Protein AF-A0A8H5ZPB7-F1 (afdb_monomer)

Structure (mmCIF, N/CA/C/O backbone):
data_AF-A0A8H5ZPB7-F1
#
_entry.id   AF-A0A8H5ZPB7-F1
#
loop_
_atom_site.group_PDB
_atom_site.id
_atom_site.type_symbol
_atom_site.label_atom_id
_atom_site.label_alt_id
_atom_site.label_comp_id
_atom_site.label_asym_id
_atom_site.label_entity_id
_atom_site.label_seq_id
_atom_site.pdbx_PDB_ins_code
_atom_site.Cartn_x
_atom_site.Cartn_y
_atom_site.Cartn_z
_atom_site.occupancy
_atom_site.B_iso_or_equiv
_atom_site.auth_seq_id
_atom_site.auth_comp_id
_atom_site.auth_asym_id
_atom_site.auth_atom_id
_atom_site.pdbx_PDB_model_num
ATOM 1 N N . MET A 1 1 ? -0.281 2.866 -21.106 1.00 72.56 1 MET A N 1
ATOM 2 C CA . MET A 1 1 ? -1.330 1.815 -21.061 1.00 72.56 1 MET A CA 1
ATOM 3 C C . MET A 1 1 ? -1.651 1.541 -19.601 1.00 72.56 1 MET A C 1
ATOM 5 O O . MET A 1 1 ? -0.697 1.392 -18.847 1.00 72.56 1 MET A O 1
ATOM 9 N N . ARG A 1 2 ? -2.936 1.478 -19.220 1.00 72.00 2 ARG A N 1
ATOM 10 C CA . ARG A 1 2 ? -3.380 1.158 -17.852 1.00 72.00 2 ARG A CA 1
ATOM 11 C C . ARG A 1 2 ? -3.756 -0.317 -17.751 1.00 72.00 2 ARG A C 1
ATOM 13 O O . ARG A 1 2 ? -4.459 -0.810 -18.631 1.00 72.00 2 ARG A O 1
ATOM 20 N N . GLN A 1 3 ? -3.311 -1.012 -16.707 1.00 68.25 3 GLN A N 1
ATOM 21 C CA . GLN A 1 3 ? -3.653 -2.419 -16.470 1.00 68.25 3 GLN A CA 1
ATOM 22 C C . GLN A 1 3 ? -4.160 -2.650 -15.050 1.00 68.25 3 GLN A C 1
ATOM 24 O O . GLN A 1 3 ? -3.609 -2.090 -14.106 1.00 68.25 3 GLN A O 1
ATOM 29 N N . ALA A 1 4 ? -5.193 -3.487 -14.912 1.00 70.56 4 ALA A N 1
ATOM 30 C CA . ALA A 1 4 ? -5.701 -3.956 -13.625 1.00 70.56 4 ALA A CA 1
ATOM 31 C C . ALA A 1 4 ? -4.871 -5.146 -13.122 1.00 70.56 4 ALA A C 1
ATOM 33 O O . ALA A 1 4 ? -4.543 -6.050 -13.890 1.00 70.56 4 ALA A O 1
ATOM 34 N N . LEU A 1 5 ? -4.550 -5.161 -11.831 1.00 65.00 5 LEU A N 1
ATOM 35 C CA . LEU A 1 5 ? -3.807 -6.235 -11.178 1.00 65.00 5 LEU A CA 1
ATOM 36 C C . LEU A 1 5 ? -4.756 -7.181 -10.432 1.00 65.00 5 LEU A C 1
ATOM 38 O O . LEU A 1 5 ? -5.617 -6.730 -9.681 1.00 65.00 5 LEU A O 1
ATOM 42 N N . GLY A 1 6 ? -4.561 -8.495 -10.589 1.00 54.75 6 GLY A N 1
ATOM 43 C CA . GLY A 1 6 ? -5.230 -9.518 -9.769 1.00 54.75 6 GLY A CA 1
ATOM 44 C C . GLY A 1 6 ? -6.642 -9.940 -10.202 1.00 54.75 6 GLY A C 1
ATOM 45 O O . GLY A 1 6 ? -7.259 -10.732 -9.498 1.00 54.75 6 GLY A O 1
ATOM 46 N N . LEU A 1 7 ? -7.147 -9.474 -11.351 1.00 41.31 7 LEU A N 1
ATOM 47 C CA . LEU A 1 7 ? -8.414 -9.927 -11.943 1.00 41.31 7 LEU A CA 1
ATOM 48 C C . LEU A 1 7 ? -8.179 -10.529 -13.335 1.00 41.31 7 LEU A C 1
ATOM 50 O O . LEU A 1 7 ? -7.349 -10.033 -14.097 1.00 41.31 7 LEU A O 1
ATOM 54 N N . SER A 1 8 ? -8.922 -11.592 -13.668 1.00 34.50 8 SER A N 1
ATOM 55 C CA . SER A 1 8 ? -8.946 -12.156 -15.023 1.00 34.50 8 SER A CA 1
ATOM 56 C C . SER A 1 8 ? -9.465 -11.106 -16.007 1.00 34.50 8 SER A C 1
ATOM 58 O O . SER A 1 8 ? -10.537 -10.532 -15.805 1.00 34.50 8 SER A O 1
ATOM 60 N N . ILE A 1 9 ? -8.697 -10.860 -17.068 1.00 39.97 9 ILE A N 1
ATOM 61 C CA . ILE A 1 9 ? -9.045 -9.982 -18.192 1.00 39.97 9 ILE A CA 1
ATOM 62 C C . ILE A 1 9 ? -10.290 -10.523 -18.901 1.00 39.97 9 ILE A C 1
ATOM 64 O O . ILE A 1 9 ? -10.210 -11.295 -19.850 1.00 39.97 9 ILE A O 1
ATOM 68 N N . SER A 1 10 ? -11.459 -10.099 -18.436 1.00 31.56 10 SER A N 1
ATOM 69 C CA . SER A 1 10 ? -12.724 -10.262 -19.143 1.00 31.56 10 SER A CA 1
ATOM 70 C C . SER A 1 10 ? -13.464 -8.925 -19.126 1.00 31.56 10 SER A C 1
ATOM 72 O O . SER A 1 10 ? -13.926 -8.468 -18.090 1.00 31.56 10 SER A O 1
ATOM 74 N N . ASN A 1 11 ? -13.464 -8.262 -20.288 1.00 31.06 11 ASN A N 1
ATOM 75 C CA . ASN A 1 11 ? -14.323 -7.147 -20.711 1.00 31.06 11 ASN A CA 1
ATOM 76 C C . ASN A 1 11 ? -14.769 -6.123 -19.648 1.00 31.06 11 ASN A C 1
ATOM 78 O O . ASN A 1 11 ? -15.952 -5.800 -19.562 1.00 31.06 11 ASN A O 1
ATOM 82 N N . VAL A 1 12 ? -13.831 -5.528 -18.908 1.00 35.97 12 VAL A N 1
ATOM 83 C CA . VAL A 1 12 ? -14.103 -4.278 -18.180 1.00 35.97 12 VAL A CA 1
ATOM 84 C C . VAL A 1 12 ? -13.294 -3.152 -18.814 1.00 35.97 12 VAL A C 1
ATOM 86 O O . VAL A 1 12 ? -12.078 -3.059 -18.648 1.00 35.97 12 VAL A O 1
ATOM 89 N N . THR A 1 13 ? -13.972 -2.294 -19.574 1.00 31.77 13 THR A N 1
ATOM 90 C CA . THR A 1 13 ? -13.425 -1.014 -20.032 1.00 31.77 13 THR A CA 1
ATOM 91 C C . THR A 1 13 ? -13.402 -0.047 -18.856 1.00 31.77 13 THR A C 1
ATOM 93 O O . THR A 1 13 ? -14.449 0.433 -18.427 1.00 31.77 13 THR A O 1
ATOM 96 N N . TYR A 1 14 ? -12.215 0.252 -18.330 1.00 40.62 14 TYR A N 1
ATOM 97 C CA . TYR A 1 14 ? -12.048 1.320 -17.349 1.00 40.62 14 TYR A CA 1
ATOM 98 C C . TYR A 1 14 ? -11.833 2.637 -18.097 1.00 40.62 14 TYR A C 1
ATOM 100 O O . TYR A 1 14 ? -10.846 2.742 -18.833 1.00 40.62 14 TYR A O 1
ATOM 108 N N . PRO A 1 15 ? -12.716 3.640 -17.943 1.00 34.22 15 PRO A N 1
ATOM 109 C CA . PRO A 1 15 ? -12.476 4.942 -18.538 1.00 34.22 15 PRO A CA 1
ATOM 110 C C . PRO A 1 15 ? -11.162 5.505 -17.987 1.00 34.22 15 PRO A C 1
ATOM 112 O O . PRO A 1 15 ? -10.908 5.487 -16.780 1.00 34.22 15 PRO A O 1
ATOM 115 N N . THR A 1 16 ? -10.302 5.988 -18.879 1.00 39.44 16 THR A N 1
ATOM 116 C CA . THR A 1 16 ? -9.204 6.881 -18.505 1.00 39.44 16 THR A CA 1
ATOM 117 C C . THR A 1 16 ? -9.817 8.095 -17.810 1.00 39.44 16 THR A C 1
ATOM 119 O O . THR A 1 16 ? -10.705 8.704 -18.414 1.00 39.44 16 THR A O 1
ATOM 122 N N . PRO A 1 17 ? -9.401 8.462 -16.584 1.00 40.03 17 PRO A N 1
ATOM 123 C CA . PRO A 1 17 ? -9.887 9.683 -15.955 1.00 40.03 17 PRO A CA 1
ATOM 124 C C . PRO A 1 17 ? -9.554 10.873 -16.860 1.00 40.03 17 PRO A C 1
ATOM 126 O O . PRO A 1 17 ? -8.393 11.248 -17.015 1.00 40.03 17 PRO A O 1
ATOM 129 N N . GLY A 1 18 ? -10.571 11.411 -17.532 1.00 33.34 18 GLY A N 1
ATOM 130 C CA . GLY A 1 18 ? -10.462 12.658 -18.272 1.00 33.34 18 GLY A CA 1
ATOM 131 C C . GLY A 1 18 ? -10.390 13.823 -17.292 1.00 33.34 18 GLY A C 1
ATOM 132 O O . GLY A 1 18 ? -10.994 13.773 -16.222 1.00 33.34 18 GLY A O 1
ATOM 133 N N . ALA A 1 19 ? -9.691 14.887 -17.680 1.00 35.19 19 ALA A N 1
ATOM 134 C CA . ALA A 1 19 ? -9.477 16.105 -16.892 1.00 35.19 19 ALA A CA 1
ATOM 135 C C . ALA A 1 19 ? -10.766 16.845 -16.445 1.00 35.19 19 ALA A C 1
ATOM 137 O O . ALA A 1 19 ? -10.669 17.837 -15.733 1.00 35.19 19 ALA A O 1
ATOM 138 N N . ASN A 1 20 ? -11.958 16.354 -16.817 1.00 33.78 20 ASN A N 1
ATOM 139 C CA . ASN A 1 20 ? -13.269 16.950 -16.538 1.00 33.78 20 ASN A CA 1
ATOM 140 C C . ASN A 1 20 ? -14.220 16.020 -15.749 1.00 33.78 20 ASN A C 1
ATOM 142 O O . ASN A 1 20 ? -15.437 16.118 -15.895 1.00 33.78 20 ASN A O 1
ATOM 146 N N . ALA A 1 21 ? -13.712 15.102 -14.920 1.00 39.62 21 ALA A N 1
ATOM 147 C CA . ALA A 1 21 ? -14.562 14.405 -13.950 1.00 39.62 21 ALA A CA 1
ATOM 148 C C . ALA A 1 21 ? -14.788 15.314 -12.728 1.00 39.62 21 ALA A C 1
ATOM 150 O O . ALA A 1 21 ? -13.905 15.462 -11.887 1.00 39.62 21 ALA A O 1
ATOM 151 N N . SER A 1 22 ? -15.972 15.923 -12.625 1.00 35.66 22 SER A N 1
ATOM 152 C CA . SER A 1 22 ? -16.359 16.867 -11.560 1.00 35.66 22 SER A CA 1
ATOM 153 C C . SER A 1 22 ? -16.496 16.258 -10.153 1.00 35.66 22 SER A C 1
ATOM 155 O O . SER A 1 22 ? -16.835 16.969 -9.216 1.00 35.66 22 SER A O 1
ATOM 157 N N . THR A 1 23 ? -16.144 14.987 -9.973 1.00 39.12 23 THR A N 1
ATOM 158 C CA . THR A 1 23 ? -15.771 14.369 -8.691 1.00 39.12 23 THR A CA 1
ATOM 159 C C . THR A 1 23 ? -14.920 13.138 -9.008 1.00 39.12 23 THR A C 1
ATOM 161 O O . THR A 1 23 ? -15.397 12.286 -9.765 1.00 39.12 23 THR A O 1
ATOM 164 N N . PRO A 1 24 ? -13.700 12.975 -8.463 1.00 48.56 24 PRO A N 1
ATOM 165 C CA . PRO A 1 24 ? -13.015 11.689 -8.510 1.00 48.56 24 PRO A CA 1
ATOM 166 C C . PRO A 1 24 ? -13.883 10.674 -7.761 1.00 48.56 24 PRO A C 1
ATOM 168 O O . PRO A 1 24 ? -14.012 10.745 -6.542 1.00 48.56 24 PRO A O 1
ATOM 171 N N . GLN A 1 25 ? -14.539 9.764 -8.477 1.00 58.12 25 GLN A N 1
ATOM 172 C CA . GLN A 1 25 ? -15.330 8.719 -7.839 1.00 58.12 25 GLN A CA 1
ATOM 173 C C . GLN A 1 25 ? -14.363 7.749 -7.146 1.00 58.12 25 GLN A C 1
ATOM 175 O O . GLN A 1 25 ? -13.620 7.023 -7.806 1.00 58.12 25 GLN A O 1
ATOM 180 N N . GLU A 1 26 ? -14.319 7.782 -5.814 1.00 63.75 26 GLU A N 1
ATOM 181 C CA . GLU A 1 26 ? -13.518 6.849 -5.018 1.00 63.75 26 GLU A CA 1
ATOM 182 C C . GLU A 1 26 ? -14.059 5.419 -5.171 1.00 63.75 26 GLU A C 1
ATO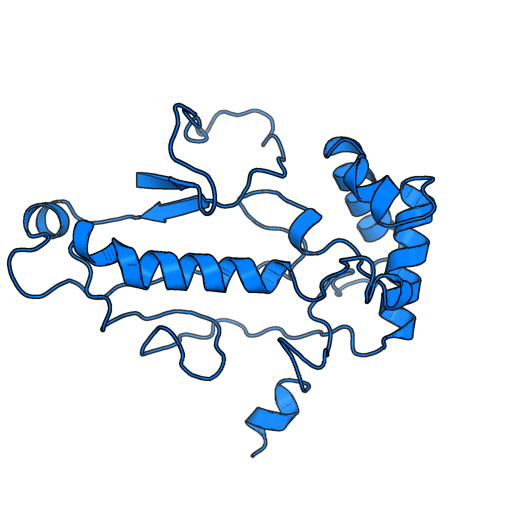M 184 O O . GLU A 1 26 ? -15.273 5.204 -5.206 1.00 63.75 26 GLU A O 1
ATOM 189 N N . SER A 1 27 ? -13.167 4.433 -5.309 1.00 71.94 27 SER A N 1
ATOM 190 C CA . SER A 1 27 ? -13.543 3.044 -5.591 1.00 71.94 27 SER A CA 1
ATOM 191 C C . SER A 1 27 ? -12.555 2.062 -4.972 1.00 71.94 27 SER A C 1
ATOM 193 O O . SER A 1 27 ? -11.341 2.237 -5.061 1.00 71.94 27 SER A O 1
ATOM 195 N N . GLU A 1 28 ? -13.061 0.961 -4.414 1.00 72.25 28 GLU A N 1
ATOM 196 C CA . GLU A 1 28 ? -12.209 -0.118 -3.899 1.00 72.25 28 GLU A CA 1
ATOM 197 C C . GLU A 1 28 ? -11.473 -0.881 -5.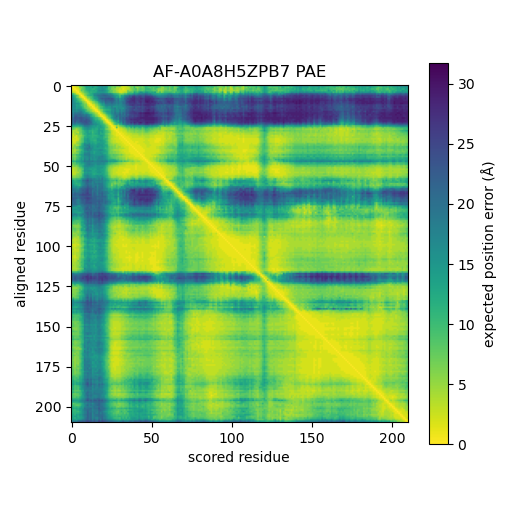015 1.00 72.25 28 GLU A C 1
ATOM 199 O O . GLU A 1 28 ? -10.383 -1.418 -4.783 1.00 72.25 28 GLU A O 1
ATOM 204 N N . GLY A 1 29 ? -12.004 -0.862 -6.245 1.00 73.69 29 GLY A N 1
ATOM 205 C CA . GLY A 1 29 ? -11.379 -1.425 -7.443 1.00 73.69 29 GLY A CA 1
ATOM 206 C C . GLY A 1 29 ? -10.249 -0.541 -7.960 1.00 73.69 29 GLY A C 1
ATOM 207 O O . GLY A 1 29 ? -10.382 0.053 -9.016 1.00 73.69 29 GLY A O 1
ATOM 208 N N . CYS A 1 30 ? -9.162 -0.426 -7.198 1.00 75.50 30 CYS A N 1
ATOM 209 C CA . CYS A 1 30 ? -8.110 0.586 -7.370 1.00 75.50 30 CYS A CA 1
ATOM 210 C C . CYS A 1 30 ? -6.733 0.042 -7.782 1.00 75.50 30 CYS A C 1
ATOM 212 O O . CYS A 1 30 ? -5.783 0.813 -7.936 1.00 75.50 30 CYS A O 1
ATOM 214 N N . LEU A 1 31 ? -6.584 -1.279 -7.903 1.00 80.62 31 LEU A N 1
ATOM 215 C CA . LEU A 1 31 ? -5.298 -1.915 -8.183 1.00 80.62 31 LEU A CA 1
ATOM 216 C C . LEU A 1 31 ? -4.956 -1.812 -9.666 1.00 80.62 31 LEU A C 1
ATOM 218 O O . LEU A 1 31 ? -5.129 -2.762 -10.427 1.00 80.62 31 LEU A O 1
ATOM 222 N N . PHE A 1 32 ? -4.451 -0.647 -10.059 1.00 81.38 32 PHE A N 1
ATOM 223 C CA . PHE A 1 32 ? -3.973 -0.394 -11.409 1.00 81.38 32 PHE A CA 1
ATOM 224 C C . PHE A 1 32 ? -2.520 0.053 -11.418 1.00 81.38 32 PHE A C 1
ATOM 226 O O . PHE A 1 32 ? -2.028 0.652 -10.462 1.00 81.38 32 PHE A O 1
ATOM 233 N N . LEU A 1 33 ? -1.868 -0.185 -12.550 1.00 84.50 33 LEU A N 1
ATOM 234 C CA . LEU A 1 33 ? -0.599 0.434 -12.904 1.00 84.50 33 LEU A CA 1
ATOM 235 C C . LEU A 1 33 ? -0.688 1.055 -14.293 1.00 84.50 33 LEU A C 1
ATOM 237 O O . LEU A 1 33 ? -1.448 0.587 -15.147 1.00 84.50 33 LEU A O 1
ATOM 241 N N . ASP A 1 34 ? 0.142 2.065 -14.517 1.00 85.25 34 ASP A N 1
ATOM 242 C CA . ASP A 1 34 ? 0.317 2.711 -15.808 1.00 85.25 34 ASP A CA 1
ATOM 243 C C . ASP A 1 34 ? 1.742 2.490 -16.316 1.00 85.25 34 ASP A C 1
ATOM 245 O O . ASP A 1 34 ? 2.719 2.693 -15.595 1.00 85.25 34 ASP A O 1
ATOM 249 N N . VAL A 1 35 ? 1.860 2.079 -17.580 1.00 90.56 35 VAL A N 1
ATOM 250 C CA . VAL A 1 35 ? 3.144 1.960 -18.281 1.00 90.56 35 VAL A CA 1
ATOM 251 C C . VAL A 1 35 ? 3.267 3.083 -19.302 1.00 90.56 35 VAL A C 1
ATOM 253 O O . VAL A 1 35 ? 2.447 3.185 -20.226 1.00 90.56 35 VAL A O 1
ATOM 256 N N . PHE A 1 36 ? 4.317 3.886 -19.145 1.00 91.00 36 PHE A N 1
ATOM 257 C CA . PHE A 1 36 ? 4.727 4.934 -20.075 1.00 91.00 36 PHE A CA 1
ATOM 258 C C . PHE A 1 36 ? 6.015 4.499 -20.767 1.00 91.00 36 PHE A C 1
ATOM 260 O O . PHE A 1 36 ? 6.993 4.144 -20.112 1.00 91.00 36 PHE A O 1
ATOM 267 N N . VAL A 1 37 ? 6.012 4.496 -22.097 1.00 93.19 37 VAL A N 1
ATOM 268 C CA . VAL A 1 37 ? 7.140 4.019 -22.899 1.00 93.19 37 VAL A CA 1
ATOM 269 C C . VAL A 1 37 ? 7.237 4.815 -24.192 1.00 93.19 37 VAL A C 1
ATOM 271 O O . VAL A 1 37 ? 6.226 5.126 -24.820 1.00 93.19 37 VAL A O 1
ATOM 274 N N . HIS A 1 38 ? 8.461 5.147 -24.599 1.00 93.00 38 HIS A N 1
ATOM 275 C CA . HIS A 1 38 ? 8.705 5.804 -25.878 1.00 93.00 38 HIS A CA 1
ATOM 276 C C . HIS A 1 38 ? 8.464 4.834 -27.044 1.00 93.00 38 HIS A C 1
ATOM 278 O O . HIS A 1 38 ? 8.874 3.673 -26.983 1.00 93.00 38 HIS A O 1
ATOM 284 N N . TRP A 1 39 ? 7.876 5.310 -28.145 1.00 91.69 39 TRP A N 1
ATOM 285 C CA . TRP A 1 39 ? 7.468 4.462 -29.274 1.00 91.69 39 TRP A CA 1
ATOM 286 C C . TRP A 1 39 ? 8.607 3.596 -29.842 1.00 91.69 39 TRP A C 1
ATOM 288 O O . TRP A 1 39 ? 8.414 2.420 -30.141 1.00 91.69 39 TRP A O 1
ATOM 298 N N . HIS A 1 40 ? 9.822 4.147 -29.936 1.00 91.94 40 HIS A N 1
ATOM 299 C CA . HIS A 1 40 ? 11.004 3.412 -30.402 1.00 91.94 40 HIS A CA 1
ATOM 300 C C . HIS A 1 40 ? 11.366 2.211 -29.519 1.00 91.94 40 HIS A C 1
ATOM 302 O O . HIS A 1 40 ? 11.852 1.207 -30.035 1.00 91.94 40 HIS A O 1
ATOM 308 N N . ILE A 1 41 ? 11.158 2.317 -28.204 1.00 93.06 41 ILE A N 1
ATOM 309 C CA . ILE A 1 41 ? 11.437 1.235 -27.251 1.00 93.06 41 ILE A CA 1
ATOM 310 C C . ILE A 1 41 ? 10.371 0.153 -27.408 1.00 93.06 41 ILE A C 1
ATOM 312 O O . ILE A 1 41 ? 10.707 -1.023 -27.525 1.00 93.06 41 ILE A O 1
ATOM 316 N N . LEU A 1 42 ? 9.104 0.562 -27.515 1.00 93.00 42 LEU A N 1
ATOM 317 C CA . LEU A 1 42 ? 7.987 -0.356 -27.707 1.00 93.00 42 LEU A CA 1
ATOM 318 C C . LEU A 1 42 ? 8.128 -1.165 -29.008 1.00 93.00 42 LEU A C 1
ATOM 320 O O . LEU A 1 42 ? 8.008 -2.385 -28.991 1.00 93.00 42 LEU A O 1
ATOM 324 N N . ASN A 1 43 ? 8.489 -0.520 -30.121 1.00 92.19 43 ASN A N 1
ATOM 325 C CA . ASN A 1 43 ? 8.688 -1.196 -31.413 1.00 92.19 43 ASN A CA 1
ATOM 326 C C . ASN A 1 43 ? 9.900 -2.147 -31.436 1.00 92.19 43 ASN A C 1
ATOM 328 O O . ASN A 1 43 ? 10.008 -3.004 -32.320 1.00 92.19 43 ASN A O 1
ATOM 332 N N . ARG A 1 44 ? 10.820 -1.993 -30.477 1.00 91.81 44 ARG A N 1
ATOM 333 C CA . ARG A 1 44 ? 11.980 -2.868 -30.270 1.00 91.81 44 ARG A CA 1
ATOM 334 C C . ARG A 1 44 ? 11.763 -3.882 -29.145 1.00 91.81 44 ARG A C 1
ATOM 336 O O . ARG A 1 44 ? 12.702 -4.599 -28.806 1.00 91.81 44 ARG A O 1
ATOM 343 N N . ALA A 1 45 ? 10.558 -3.987 -28.581 1.00 92.50 45 ALA A N 1
ATOM 344 C CA . ALA A 1 45 ? 10.254 -5.004 -27.582 1.00 92.50 45 ALA A CA 1
ATOM 345 C C . ALA A 1 45 ? 10.587 -6.408 -28.117 1.00 92.50 45 ALA A C 1
ATOM 347 O O . ALA A 1 45 ? 10.264 -6.751 -29.255 1.00 92.50 45 ALA A O 1
ATOM 348 N N . GLY A 1 46 ? 11.313 -7.194 -27.319 1.00 87.75 46 GLY A N 1
ATOM 349 C CA . GLY A 1 46 ? 11.823 -8.514 -27.712 1.00 87.75 46 GLY A CA 1
ATOM 350 C C . GLY A 1 46 ? 12.949 -8.512 -28.759 1.00 87.75 46 GLY A C 1
ATOM 351 O O . GLY A 1 46 ? 13.462 -9.577 -29.089 1.00 87.75 46 GLY A O 1
ATOM 352 N N . LYS A 1 47 ? 13.370 -7.349 -29.274 1.00 88.75 47 LYS A N 1
ATOM 353 C CA . LYS A 1 47 ? 14.394 -7.205 -30.323 1.00 88.75 47 LYS A CA 1
ATOM 354 C C . LYS A 1 47 ? 15.650 -6.535 -29.759 1.00 88.75 47 LYS A C 1
ATOM 356 O O . LYS A 1 47 ? 15.947 -5.379 -30.058 1.00 88.75 47 LYS A O 1
ATOM 361 N N . GLY A 1 48 ? 16.391 -7.279 -28.939 1.00 85.81 48 GLY A N 1
ATOM 362 C CA . GLY A 1 48 ? 17.668 -6.849 -28.364 1.00 85.81 48 GLY A CA 1
ATOM 363 C C . GLY A 1 48 ? 17.587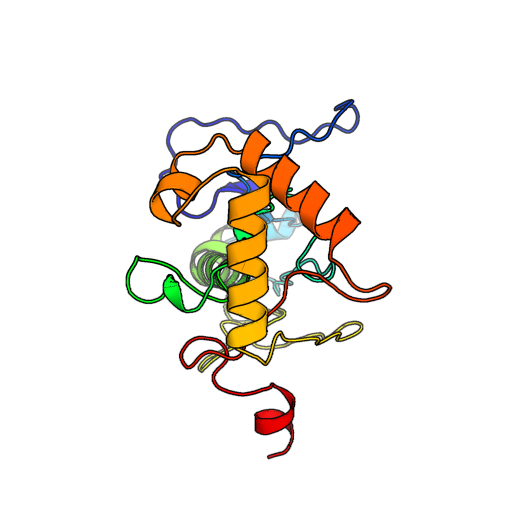 -6.472 -26.884 1.00 85.81 48 GLY A C 1
ATOM 364 O O . GLY A 1 48 ? 16.736 -6.963 -26.144 1.00 85.81 48 GLY A O 1
ATOM 365 N N . ARG A 1 49 ? 18.524 -5.630 -26.432 1.00 90.31 49 ARG A N 1
ATOM 366 C CA . ARG A 1 49 ? 18.656 -5.264 -25.015 1.00 90.31 49 ARG A CA 1
ATOM 367 C C . ARG A 1 49 ? 17.515 -4.342 -24.575 1.00 90.31 49 ARG A C 1
ATOM 369 O O . ARG A 1 49 ? 17.312 -3.290 -25.177 1.00 90.31 49 ARG A O 1
ATOM 376 N N . GLY A 1 50 ? 16.816 -4.716 -23.503 1.00 92.88 50 GLY A N 1
ATOM 377 C CA . GLY A 1 50 ? 15.712 -3.931 -22.948 1.00 92.88 50 GLY A CA 1
ATOM 378 C C . GLY A 1 50 ? 16.159 -2.616 -22.296 1.00 92.88 50 GLY A C 1
ATOM 379 O O . GLY A 1 50 ? 17.294 -2.474 -21.825 1.00 92.88 50 GLY A O 1
ATOM 380 N N . ALA A 1 51 ? 15.255 -1.641 -22.251 1.00 95.69 51 ALA A N 1
ATOM 381 C CA . ALA A 1 51 ? 15.458 -0.353 -21.591 1.00 95.69 51 ALA A CA 1
ATOM 382 C C . ALA A 1 51 ? 15.448 -0.488 -20.052 1.00 95.69 51 ALA A C 1
ATOM 384 O O . ALA A 1 51 ? 14.804 -1.401 -19.533 1.00 95.69 51 ALA A O 1
ATOM 385 N N . PRO A 1 52 ? 16.143 0.392 -19.304 1.00 95.69 52 PRO A N 1
ATOM 386 C CA . PRO A 1 52 ? 16.013 0.426 -17.850 1.00 95.69 52 PRO A CA 1
ATOM 387 C C . PRO A 1 52 ? 14.570 0.764 -17.465 1.00 95.69 52 PRO A C 1
ATOM 389 O O . PRO A 1 52 ? 13.898 1.517 -18.173 1.00 95.69 52 PRO A O 1
ATOM 392 N N . VAL A 1 53 ? 14.108 0.227 -16.341 1.00 95.69 53 VAL A N 1
ATOM 393 C CA . VAL A 1 53 ? 12.733 0.388 -15.862 1.00 95.69 53 VAL A CA 1
ATOM 394 C C . VAL A 1 53 ? 12.749 1.171 -14.557 1.00 95.69 53 VAL A C 1
ATOM 396 O O . VAL A 1 53 ? 13.382 0.758 -13.589 1.00 95.69 53 VAL A O 1
ATOM 399 N N . LEU A 1 54 ? 12.019 2.284 -14.519 1.00 93.06 54 LEU A N 1
ATOM 400 C CA . LEU A 1 54 ? 11.757 3.030 -13.293 1.00 93.06 54 LEU A CA 1
ATOM 401 C C . LEU A 1 54 ? 10.340 2.712 -12.812 1.00 93.06 54 LEU A C 1
ATOM 403 O O . LEU A 1 54 ? 9.375 2.934 -13.542 1.00 93.06 54 LEU A O 1
ATOM 407 N N . VAL A 1 55 ? 10.217 2.207 -11.587 1.00 91.00 55 VAL A N 1
ATOM 408 C CA . VAL A 1 55 ? 8.924 1.956 -10.942 1.00 91.00 55 VAL A CA 1
ATOM 409 C C . VAL A 1 55 ? 8.697 3.030 -9.889 1.00 91.00 55 VAL A C 1
ATOM 411 O O . VAL A 1 55 ? 9.391 3.072 -8.876 1.00 91.00 55 VAL A O 1
ATOM 414 N N . TRP A 1 56 ? 7.716 3.899 -10.128 1.00 84.62 56 TRP A N 1
ATOM 415 C CA . TRP A 1 56 ? 7.314 4.930 -9.177 1.00 84.62 56 TRP A CA 1
ATOM 416 C C . TRP A 1 56 ? 6.249 4.396 -8.217 1.00 84.62 56 TRP A C 1
ATOM 418 O O . TRP A 1 56 ? 5.181 3.963 -8.651 1.00 84.62 56 TRP A O 1
ATOM 428 N N . ILE A 1 57 ? 6.522 4.454 -6.913 1.00 79.81 57 ILE A N 1
ATOM 429 C CA . ILE A 1 57 ? 5.550 4.121 -5.866 1.00 79.81 57 ILE A CA 1
ATOM 430 C C . ILE A 1 57 ? 5.158 5.418 -5.174 1.00 79.81 57 ILE A C 1
ATOM 432 O O . ILE A 1 57 ? 5.979 6.081 -4.546 1.00 79.81 57 ILE A O 1
ATOM 436 N N . HIS A 1 58 ? 3.892 5.790 -5.324 1.00 74.56 58 HIS A N 1
ATOM 437 C CA . HIS A 1 58 ? 3.374 7.047 -4.810 1.00 74.56 58 HIS A CA 1
ATOM 438 C C . HIS A 1 58 ? 3.361 7.048 -3.270 1.00 74.56 58 HIS A C 1
ATOM 440 O O . HIS A 1 58 ? 2.775 6.162 -2.649 1.00 74.56 58 HIS A O 1
ATOM 446 N N . GLY A 1 59 ? 3.987 8.054 -2.654 1.00 66.50 59 GLY A N 1
ATOM 447 C CA . GLY A 1 59 ? 3.939 8.303 -1.207 1.00 66.50 59 GLY A CA 1
ATOM 448 C C . GLY A 1 59 ? 2.887 9.354 -0.858 1.00 66.50 59 GLY A C 1
ATOM 449 O O . GLY A 1 59 ? 2.591 10.186 -1.703 1.00 66.50 59 GLY A O 1
ATOM 450 N N . VAL A 1 60 ? 2.261 9.270 0.325 1.00 67.62 60 VAL A N 1
ATOM 451 C CA . VAL A 1 60 ? 1.185 10.178 0.828 1.00 67.62 60 VAL A CA 1
ATOM 452 C C . VAL A 1 60 ? 0.760 9.791 2.260 1.00 67.62 60 VAL A C 1
ATOM 454 O O . VAL A 1 60 ? -0.401 9.873 2.654 1.00 67.62 60 VAL A O 1
ATOM 457 N N . GLY A 1 61 ? 1.708 9.286 3.054 1.00 61.91 61 GLY A N 1
ATOM 458 C CA . GLY A 1 61 ? 1.443 8.950 4.456 1.00 61.91 61 GLY A CA 1
ATOM 459 C C . GLY A 1 61 ? 0.451 7.809 4.680 1.00 61.91 61 GLY A C 1
ATOM 460 O O . GLY A 1 61 ? -0.172 7.758 5.731 1.00 61.91 61 GLY A O 1
ATOM 461 N N . TYR A 1 62 ? 0.290 6.911 3.700 1.00 67.06 62 TYR A N 1
ATOM 462 C CA . TYR A 1 62 ? -0.574 5.723 3.780 1.00 67.06 62 TYR A CA 1
ATOM 463 C C . TYR A 1 62 ? -2.085 6.011 3.851 1.00 67.06 62 TYR A C 1
ATOM 465 O O . TYR A 1 62 ? -2.881 5.084 3.840 1.00 67.06 62 TYR A O 1
ATOM 473 N N . VAL A 1 63 ? -2.502 7.275 3.885 1.00 59.09 63 VAL A N 1
ATOM 474 C CA . VAL A 1 63 ? -3.909 7.661 4.090 1.00 59.09 63 VAL A CA 1
ATOM 475 C C . VAL A 1 63 ? -4.582 8.215 2.839 1.00 59.09 63 VAL A C 1
ATOM 477 O O . VAL A 1 63 ? -5.799 8.148 2.708 1.00 59.09 63 VAL A O 1
ATOM 480 N N . ILE A 1 64 ? -3.801 8.765 1.913 1.00 57.75 64 ILE A N 1
ATOM 481 C CA . ILE A 1 64 ? -4.283 9.419 0.689 1.00 57.75 64 ILE A CA 1
ATOM 482 C C . ILE A 1 64 ? -3.565 8.760 -0.503 1.00 57.75 64 ILE A C 1
ATOM 484 O O . ILE A 1 64 ? -2.672 7.946 -0.293 1.00 57.75 64 ILE A O 1
ATOM 488 N N . GLY A 1 65 ? -3.949 9.038 -1.750 1.00 55.12 65 GLY A N 1
ATOM 489 C CA . GLY A 1 65 ? -3.200 8.661 -2.958 1.00 55.12 65 GLY A CA 1
ATOM 490 C C . GLY A 1 65 ? -4.062 8.613 -4.210 1.00 55.12 65 GLY A C 1
ATOM 491 O O . GLY A 1 65 ? -5.243 8.291 -4.132 1.00 55.12 65 GLY A O 1
ATOM 492 N N . HIS A 1 66 ? -3.480 8.921 -5.374 1.00 46.91 66 HIS A N 1
ATOM 493 C CA . HIS A 1 66 ? -4.189 8.760 -6.644 1.00 46.91 66 HIS A CA 1
ATOM 494 C C . HIS A 1 66 ? -4.422 7.263 -6.908 1.00 46.91 66 HIS A C 1
ATOM 496 O O . HIS A 1 66 ? -3.471 6.482 -6.911 1.00 46.91 66 HIS A O 1
ATOM 502 N N . ASN A 1 67 ? -5.696 6.898 -7.120 1.00 42.91 67 ASN A N 1
ATOM 503 C CA . ASN A 1 67 ? -6.308 5.555 -7.021 1.00 42.91 67 ASN A CA 1
ATOM 504 C C . ASN A 1 67 ? -6.928 5.225 -5.632 1.00 42.91 67 ASN A C 1
ATOM 506 O O . ASN A 1 67 ? -6.895 4.090 -5.168 1.00 42.91 67 ASN A O 1
ATOM 510 N N . ASN A 1 68 ? -7.496 6.251 -4.992 1.00 43.53 68 ASN A N 1
ATOM 511 C CA . ASN A 1 68 ? -8.593 6.346 -4.009 1.00 43.53 68 ASN A CA 1
ATOM 512 C C . ASN A 1 68 ? -9.170 5.045 -3.419 1.00 43.53 68 ASN A C 1
ATOM 514 O O . ASN A 1 68 ? -10.269 4.629 -3.790 1.00 43.53 68 ASN A O 1
ATOM 518 N N . ASN A 1 69 ? -8.485 4.456 -2.433 1.00 44.53 69 ASN A N 1
ATOM 519 C CA . ASN A 1 69 ? -9.045 3.359 -1.647 1.00 44.53 69 ASN A CA 1
ATOM 520 C C . ASN A 1 69 ? -8.653 3.427 -0.155 1.00 44.53 69 ASN A C 1
ATOM 522 O O . ASN A 1 69 ? -7.484 3.183 0.162 1.00 44.53 69 ASN A O 1
ATOM 526 N N . PRO A 1 70 ? -9.614 3.630 0.765 1.00 42.56 70 PRO A N 1
ATOM 527 C CA . PRO A 1 70 ? -9.384 3.505 2.205 1.00 42.56 70 PRO A CA 1
ATOM 528 C C . PRO A 1 70 ? -9.167 2.059 2.685 1.00 42.56 70 PRO A C 1
ATOM 530 O O . PRO A 1 70 ? -8.602 1.854 3.756 1.00 42.56 70 PRO A O 1
ATOM 533 N N . ALA A 1 71 ? -9.532 1.040 1.895 1.00 43.09 71 ALA A N 1
ATOM 534 C CA . ALA A 1 71 ? -9.388 -0.378 2.240 1.00 43.09 71 ALA A CA 1
ATOM 535 C C . ALA A 1 71 ? -7.936 -0.854 2.381 1.00 43.09 71 ALA A C 1
ATOM 537 O O . ALA A 1 71 ? -7.678 -1.858 3.041 1.00 43.09 71 ALA A O 1
ATOM 538 N N . GLY A 1 72 ? -6.970 -0.143 1.782 1.00 48.41 72 GLY A N 1
ATOM 539 C CA . GLY A 1 72 ? -5.551 -0.507 1.874 1.00 48.41 72 GLY A CA 1
ATOM 540 C C . GLY A 1 72 ? -4.983 -0.416 3.293 1.00 48.41 72 GLY A C 1
ATOM 541 O O . GLY A 1 72 ? -4.016 -1.110 3.602 1.00 48.41 72 GLY A O 1
ATOM 542 N N . PHE A 1 73 ? -5.604 0.402 4.141 1.00 52.59 73 PHE A N 1
ATOM 543 C CA . PHE A 1 73 ? -5.193 0.627 5.521 1.00 52.59 73 PHE A CA 1
ATOM 544 C C . PHE A 1 73 ? -6.407 0.730 6.447 1.00 52.59 73 PHE A C 1
ATOM 546 O O . PHE A 1 73 ? -6.391 1.499 7.401 1.00 52.59 73 PHE A O 1
ATOM 553 N N . LEU A 1 74 ? -7.471 -0.037 6.172 1.00 58.03 74 LEU A N 1
ATOM 554 C CA . LEU A 1 74 ? -8.523 -0.228 7.170 1.00 58.03 74 LEU A CA 1
ATOM 555 C C . LEU A 1 74 ? -7.888 -0.718 8.467 1.00 58.03 74 LEU A C 1
ATOM 557 O O . LEU A 1 74 ? -6.948 -1.518 8.442 1.00 58.03 74 LEU A O 1
ATOM 561 N N . ALA A 1 75 ? -8.414 -0.237 9.590 1.00 58.69 75 ALA A N 1
ATOM 562 C CA . ALA A 1 75 ? -8.002 -0.719 10.889 1.00 58.69 75 ALA A CA 1
ATOM 563 C C . ALA A 1 75 ? -8.202 -2.237 10.940 1.00 58.69 75 ALA A C 1
ATOM 565 O O . ALA A 1 75 ? -9.317 -2.744 10.840 1.00 58.69 75 ALA A O 1
ATOM 566 N N . VAL A 1 76 ? -7.107 -2.970 11.066 1.00 61.69 76 VAL A N 1
ATOM 567 C CA . VAL A 1 76 ? -7.116 -4.399 11.347 1.00 61.69 76 VAL A CA 1
ATOM 568 C C . VAL A 1 76 ? -6.540 -4.502 12.745 1.00 61.69 76 VAL A C 1
ATOM 570 O O . VAL A 1 76 ? -5.379 -4.159 12.942 1.00 61.69 76 VAL A O 1
ATOM 573 N N . GLY A 1 77 ? -7.368 -4.884 13.714 1.00 64.44 77 GLY A N 1
ATOM 574 C CA . GLY A 1 77 ? -6.964 -5.069 15.106 1.00 64.44 77 GLY A CA 1
ATOM 575 C C . GLY A 1 77 ? -6.352 -6.448 15.345 1.00 64.44 77 GLY A C 1
ATOM 576 O O . GLY A 1 77 ? -6.518 -7.363 14.534 1.00 64.44 77 GLY A O 1
ATOM 577 N N . ASN A 1 78 ? -5.680 -6.637 16.474 1.00 73.50 78 ASN A N 1
ATOM 578 C CA . ASN A 1 78 ? -5.184 -7.948 16.888 1.00 73.50 78 ASN A CA 1
ATOM 579 C C . ASN A 1 78 ? -6.298 -8.989 17.029 1.00 73.50 78 ASN A C 1
ATOM 581 O O . ASN A 1 78 ? -6.106 -10.147 16.672 1.00 73.50 78 ASN A O 1
ATOM 585 N N . SER A 1 79 ? -7.490 -8.574 17.459 1.00 73.69 79 SER A N 1
ATOM 586 C CA . SER A 1 79 ? -8.668 -9.447 17.566 1.00 73.69 79 SER A CA 1
ATOM 587 C C . SER A 1 79 ? -9.135 -10.022 16.221 1.00 73.69 79 SER A C 1
ATOM 589 O O . SER A 1 79 ? -9.902 -10.986 16.165 1.00 73.69 79 SER A O 1
ATOM 591 N N . THR A 1 80 ? -8.667 -9.450 15.111 1.00 73.75 80 THR A N 1
ATOM 592 C CA . THR A 1 80 ? -8.954 -9.954 13.766 1.00 73.75 80 THR A CA 1
ATOM 593 C C . THR A 1 80 ? -7.941 -10.991 13.278 1.00 73.75 80 THR A C 1
ATOM 595 O O . THR A 1 80 ? -8.195 -11.659 12.267 1.00 73.75 80 THR A O 1
ATOM 598 N N . HIS A 1 81 ? -6.815 -11.151 13.981 1.00 68.44 81 HIS A N 1
ATOM 599 C CA . HIS A 1 81 ? -5.798 -12.143 13.660 1.00 68.44 81 HIS A CA 1
ATOM 600 C C . HIS A 1 81 ? -6.414 -13.549 13.766 1.00 68.44 81 HIS A C 1
ATOM 602 O O . HIS A 1 81 ? -7.072 -13.878 14.748 1.00 68.44 81 HIS A O 1
ATOM 608 N N . GLY A 1 82 ? -6.286 -14.362 12.712 1.00 66.94 82 GLY A N 1
ATOM 609 C CA . GLY A 1 82 ? -6.964 -15.665 12.604 1.00 66.94 82 GLY A CA 1
ATOM 610 C C . GLY A 1 82 ? -8.393 -15.622 12.034 1.00 66.94 82 GLY A C 1
ATOM 611 O O . GLY A 1 82 ? -8.851 -16.622 11.494 1.00 66.94 82 GLY A O 1
ATOM 612 N N . ASN A 1 83 ? -9.056 -14.460 12.006 1.00 71.69 83 ASN A N 1
ATOM 613 C CA . ASN A 1 83 ? -10.361 -14.248 11.349 1.00 71.69 83 ASN A CA 1
ATOM 614 C C . ASN A 1 83 ? -10.214 -13.669 9.922 1.00 71.69 83 ASN A C 1
ATOM 616 O O . ASN A 1 83 ? -11.076 -12.956 9.390 1.00 71.69 83 ASN A O 1
ATOM 620 N N . GLY A 1 84 ? -9.065 -13.943 9.302 1.00 75.44 84 GLY A N 1
ATOM 621 C CA . GLY A 1 84 ? -8.669 -13.413 8.001 1.00 75.44 84 GLY A CA 1
ATOM 622 C C . GLY A 1 84 ? -8.253 -11.941 8.021 1.00 75.44 84 GLY A C 1
ATOM 623 O O . GLY A 1 84 ? -8.149 -11.353 6.948 1.00 75.44 84 GLY A O 1
ATOM 624 N N . GLY A 1 85 ? -8.070 -11.314 9.187 1.00 78.50 85 GLY A N 1
ATOM 625 C CA . GLY A 1 85 ? -7.423 -10.005 9.282 1.00 78.50 85 GLY A CA 1
ATOM 626 C C . GLY A 1 85 ? -5.951 -10.109 8.887 1.00 78.50 85 GLY A C 1
ATOM 627 O O . GLY A 1 85 ? -5.262 -11.035 9.311 1.00 78.50 85 GLY A O 1
ATOM 628 N N . VAL A 1 86 ? -5.480 -9.184 8.053 1.00 78.31 86 VAL A N 1
ATOM 629 C CA . VAL A 1 86 ? -4.087 -9.139 7.592 1.00 78.31 86 VAL A CA 1
ATOM 630 C C . VAL A 1 86 ? -3.557 -7.735 7.838 1.00 78.31 86 VAL A C 1
ATOM 632 O O . VAL A 1 86 ? -4.138 -6.753 7.376 1.00 78.31 86 VAL A O 1
ATOM 635 N N . PHE A 1 87 ? -2.470 -7.634 8.595 1.00 78.50 87 PHE A N 1
ATOM 636 C CA . PHE A 1 87 ? -1.787 -6.365 8.809 1.00 78.50 87 PHE A CA 1
ATOM 637 C C . PHE A 1 87 ? -1.037 -5.941 7.550 1.00 78.50 87 PHE A C 1
ATOM 639 O O . PHE A 1 87 ? -0.711 -6.761 6.694 1.00 78.50 87 PHE A O 1
ATOM 646 N N . ASN A 1 88 ? -0.772 -4.640 7.427 1.00 76.56 88 ASN A N 1
ATOM 647 C CA . ASN A 1 88 ? 0.065 -4.102 6.356 1.00 76.56 88 ASN A CA 1
ATOM 648 C C . ASN A 1 88 ? -0.432 -4.413 4.927 1.00 76.56 88 ASN A C 1
ATOM 650 O O . ASN A 1 88 ? 0.358 -4.356 3.988 1.00 76.56 88 ASN A O 1
ATOM 654 N N . LEU A 1 89 ? -1.731 -4.689 4.724 1.00 76.50 89 LEU A N 1
ATOM 655 C CA . LEU A 1 89 ? -2.313 -5.027 3.410 1.00 76.50 89 LEU A CA 1
ATOM 656 C C . LEU A 1 89 ? -1.936 -4.034 2.300 1.00 76.50 89 LEU A C 1
ATOM 658 O O . LEU A 1 89 ? -1.662 -4.437 1.169 1.00 76.50 89 LEU A O 1
ATOM 662 N N . GLY A 1 90 ? -1.851 -2.741 2.620 1.00 72.81 90 GLY A N 1
ATOM 663 C CA . GLY A 1 90 ? -1.401 -1.706 1.693 1.00 72.81 90 GLY A CA 1
ATOM 664 C C . GLY A 1 90 ? 0.002 -1.942 1.120 1.00 72.81 90 GLY A C 1
ATOM 665 O O . GLY A 1 90 ? 0.242 -1.609 -0.040 1.00 72.81 90 GLY A O 1
ATOM 666 N N . PHE A 1 91 ? 0.904 -2.588 1.865 1.00 73.56 91 PHE A N 1
ATOM 667 C CA . PHE A 1 91 ? 2.267 -2.897 1.421 1.00 73.56 91 PHE A CA 1
ATOM 668 C C . PHE A 1 91 ? 2.367 -4.126 0.511 1.00 73.56 91 PHE A C 1
ATOM 670 O O . PHE A 1 91 ? 3.357 -4.287 -0.206 1.00 73.56 91 PHE A O 1
ATOM 677 N N . TYR A 1 92 ? 1.325 -4.956 0.446 1.00 75.94 92 TYR A N 1
ATOM 678 C CA . TYR A 1 92 ? 1.262 -6.027 -0.548 1.00 75.94 92 TYR A CA 1
ATOM 679 C C . TYR A 1 92 ? 0.996 -5.475 -1.957 1.00 75.94 92 TYR A C 1
ATOM 681 O O . TYR A 1 92 ? 1.347 -6.124 -2.942 1.00 75.94 92 TYR A O 1
ATOM 689 N N . LYS A 1 93 ? 0.442 -4.258 -2.092 1.00 77.25 93 LYS A N 1
ATOM 690 C CA . LYS A 1 93 ? 0.148 -3.665 -3.409 1.00 77.25 93 LYS A CA 1
ATOM 691 C C . LYS A 1 93 ? 1.423 -3.356 -4.212 1.00 77.25 93 LYS A C 1
ATOM 693 O O . LYS A 1 93 ? 1.515 -3.847 -5.338 1.00 77.25 93 LYS A O 1
ATOM 698 N N . PRO A 1 94 ? 2.439 -2.638 -3.679 1.00 77.38 94 PRO A N 1
ATOM 699 C CA . PRO A 1 94 ? 3.712 -2.470 -4.383 1.00 77.38 94 PRO A CA 1
ATOM 700 C C . PRO A 1 94 ? 4.388 -3.799 -4.733 1.00 77.38 94 PRO A C 1
ATOM 702 O O . PRO A 1 94 ? 4.974 -3.919 -5.805 1.00 77.38 94 PRO A O 1
ATOM 705 N N . ARG A 1 95 ? 4.256 -4.827 -3.884 1.00 79.44 95 ARG A N 1
ATOM 706 C CA . ARG A 1 95 ? 4.772 -6.167 -4.188 1.00 79.44 95 ARG A CA 1
ATOM 707 C C . ARG A 1 95 ? 4.114 -6.761 -5.436 1.00 79.44 95 ARG A C 1
ATOM 709 O O . ARG A 1 95 ? 4.827 -7.211 -6.327 1.00 79.44 95 ARG A O 1
ATOM 716 N N . LEU A 1 96 ? 2.785 -6.715 -5.534 1.00 83.50 96 LEU A N 1
ATOM 717 C CA . LEU A 1 96 ? 2.057 -7.182 -6.722 1.00 83.50 96 LEU A CA 1
ATOM 718 C C . LEU A 1 96 ? 2.464 -6.415 -7.985 1.00 83.50 96 LEU A C 1
ATOM 720 O O . LEU A 1 96 ? 2.615 -7.019 -9.046 1.00 83.50 96 LEU A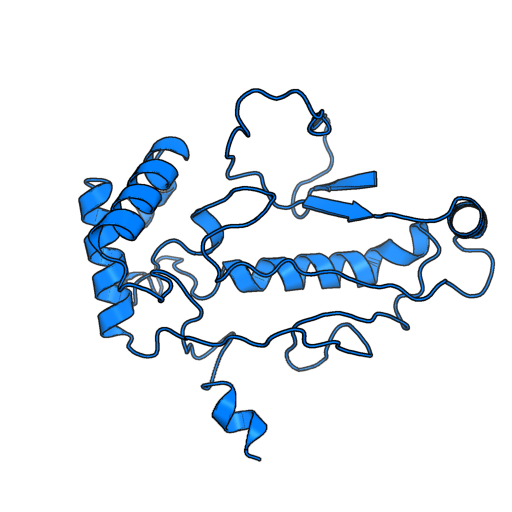 O 1
ATOM 724 N N . VAL A 1 97 ? 2.683 -5.100 -7.873 1.00 86.00 97 VAL A N 1
ATOM 725 C CA . VAL A 1 97 ? 3.200 -4.280 -8.980 1.00 86.00 97 VAL A CA 1
ATOM 726 C C . VAL A 1 97 ? 4.578 -4.779 -9.409 1.00 86.00 97 VAL A C 1
ATOM 728 O O . VAL A 1 97 ? 4.794 -5.018 -10.593 1.00 86.00 97 VAL A O 1
ATOM 731 N N . LEU A 1 98 ? 5.504 -4.979 -8.472 1.00 87.44 98 LEU A N 1
ATOM 732 C CA . LEU A 1 98 ? 6.863 -5.423 -8.784 1.00 87.44 98 LEU A CA 1
ATOM 733 C C . LEU A 1 98 ? 6.892 -6.837 -9.377 1.00 87.44 98 LEU A C 1
ATOM 735 O O . LEU A 1 98 ? 7.617 -7.082 -10.339 1.00 87.44 98 LEU A O 1
ATOM 739 N N . GLU A 1 99 ? 6.060 -7.750 -8.872 1.00 88.31 99 GLU A N 1
ATOM 740 C CA . GLU A 1 99 ? 5.882 -9.082 -9.457 1.00 88.31 99 GLU A CA 1
ATOM 741 C C . GLU A 1 99 ? 5.308 -9.004 -10.880 1.00 88.31 99 GLU A C 1
ATOM 743 O O . GLU A 1 99 ? 5.760 -9.727 -11.772 1.00 88.31 99 GLU A O 1
ATOM 748 N N . TRP A 1 100 ? 4.344 -8.109 -11.123 1.00 91.50 100 TRP A N 1
ATOM 749 C CA . TRP A 1 100 ? 3.816 -7.868 -12.463 1.00 91.50 100 TRP A CA 1
ATOM 750 C C . TRP A 1 100 ? 4.891 -7.295 -13.392 1.00 91.50 100 TRP A C 1
ATOM 752 O O . TRP A 1 100 ? 5.032 -7.784 -14.512 1.00 91.50 100 TRP A O 1
ATOM 762 N N . VAL A 1 101 ? 5.686 -6.320 -12.941 1.00 92.19 101 VAL A N 1
ATOM 763 C CA . VAL A 1 101 ? 6.773 -5.721 -13.735 1.00 92.19 101 VAL A CA 1
ATOM 764 C C . VAL A 1 101 ? 7.798 -6.791 -14.103 1.00 92.19 101 VAL A C 1
ATOM 766 O O . VAL A 1 101 ? 8.116 -6.944 -15.281 1.00 92.19 101 VAL A O 1
ATOM 769 N N . GLN A 1 102 ? 8.245 -7.591 -13.132 1.00 90.88 102 GLN A N 1
ATOM 770 C CA . GLN A 1 102 ? 9.170 -8.706 -13.357 1.00 90.88 102 GLN A CA 1
ATOM 771 C C . GLN A 1 102 ? 8.678 -9.672 -14.444 1.00 90.88 102 GLN A C 1
ATOM 773 O O . GLN A 1 102 ? 9.451 -10.103 -15.303 1.00 90.88 102 GLN A O 1
ATOM 778 N N . LYS A 1 103 ? 7.379 -9.990 -14.434 1.00 92.06 103 LYS A N 1
ATOM 779 C CA . LYS A 1 103 ? 6.766 -10.919 -15.390 1.00 92.06 103 LYS A CA 1
ATOM 780 C C . LYS A 1 103 ? 6.514 -10.292 -16.762 1.00 92.06 103 LYS A C 1
ATOM 782 O O . LYS A 1 103 ? 6.702 -10.974 -17.760 1.00 92.06 103 LYS A O 1
ATOM 787 N N . ASN A 1 104 ? 6.130 -9.017 -16.839 1.00 94.44 104 ASN A N 1
ATOM 788 C CA . ASN A 1 104 ? 5.495 -8.461 -18.042 1.00 94.44 104 ASN A CA 1
ATOM 789 C C . ASN A 1 104 ? 6.276 -7.340 -18.737 1.00 94.44 104 ASN A C 1
ATOM 791 O O . ASN A 1 104 ? 6.017 -7.068 -19.908 1.00 94.44 104 ASN A O 1
ATOM 795 N N . ILE A 1 105 ? 7.232 -6.678 -18.076 1.00 94.56 105 ILE A N 1
ATOM 796 C CA . ILE A 1 105 ? 7.797 -5.423 -18.608 1.00 94.56 105 ILE A CA 1
ATOM 797 C C . ILE A 1 105 ? 8.569 -5.596 -19.926 1.00 94.56 105 ILE A C 1
ATOM 799 O O . ILE A 1 105 ? 8.669 -4.665 -20.725 1.00 94.56 105 ILE A O 1
ATOM 803 N N . HIS A 1 106 ? 9.042 -6.812 -20.201 1.00 93.75 106 HIS A N 1
ATOM 804 C CA . HIS A 1 106 ? 9.707 -7.165 -21.453 1.00 93.75 106 HIS A CA 1
ATOM 805 C C . HIS A 1 106 ? 8.792 -7.035 -22.685 1.00 93.75 106 HIS A C 1
ATOM 807 O O . HIS A 1 106 ? 9.280 -6.689 -23.762 1.00 93.75 106 HIS A O 1
ATOM 813 N N . HIS A 1 107 ? 7.470 -7.197 -22.531 1.00 93.44 107 HIS A N 1
ATOM 814 C CA . HIS A 1 107 ? 6.494 -6.933 -23.599 1.00 93.44 107 HIS A CA 1
ATOM 815 C C . HIS A 1 107 ? 6.443 -5.454 -24.006 1.00 93.44 107 HIS A C 1
ATOM 817 O O . HIS A 1 107 ? 6.040 -5.132 -25.119 1.00 93.44 107 HIS A O 1
ATOM 823 N N . PHE A 1 108 ? 6.893 -4.558 -23.126 1.00 94.56 108 PHE A N 1
ATOM 824 C CA . PHE A 1 108 ? 6.978 -3.118 -23.366 1.00 94.56 108 PHE A CA 1
ATOM 825 C C . PHE A 1 108 ? 8.404 -2.673 -23.724 1.00 94.56 108 PHE A C 1
ATOM 827 O O . PHE A 1 108 ? 8.674 -1.480 -23.811 1.00 94.56 108 PHE A O 1
ATOM 834 N N . GLY A 1 109 ? 9.334 -3.615 -23.921 1.00 94.44 109 GLY A N 1
ATOM 835 C CA . GLY A 1 109 ? 10.738 -3.328 -24.221 1.00 94.44 109 GLY A CA 1
ATOM 836 C C . GLY A 1 109 ? 11.592 -2.970 -23.003 1.00 94.44 109 GLY A C 1
ATOM 837 O O . GLY A 1 109 ? 12.732 -2.539 -23.176 1.00 94.44 109 GLY A O 1
ATOM 838 N N . GLY A 1 110 ? 11.080 -3.152 -21.782 1.00 95.50 110 GLY A N 1
ATOM 839 C CA . GLY A 1 110 ? 11.855 -2.991 -20.553 1.00 95.50 110 GLY A CA 1
ATOM 840 C C . GLY A 1 110 ? 12.692 -4.224 -20.202 1.00 95.50 110 GLY A C 1
ATOM 841 O O . GLY A 1 110 ? 12.389 -5.347 -20.602 1.00 95.50 110 GLY A O 1
ATOM 842 N N . ASP A 1 111 ? 13.752 -4.011 -19.432 1.00 94.69 111 ASP A N 1
ATOM 843 C CA . ASP A 1 111 ? 14.647 -5.051 -18.929 1.00 94.69 111 ASP A CA 1
ATOM 844 C C . ASP A 1 111 ? 14.321 -5.375 -17.465 1.00 94.69 111 ASP A C 1
ATOM 846 O O . ASP A 1 111 ? 14.542 -4.559 -16.569 1.00 94.69 111 ASP A O 1
ATOM 850 N N . LYS A 1 112 ? 13.817 -6.589 -17.211 1.00 92.38 112 LYS A N 1
ATOM 851 C CA . LYS A 1 112 ? 13.449 -7.054 -15.861 1.00 92.38 112 LYS A CA 1
ATOM 852 C C . LYS A 1 112 ? 14.639 -7.178 -14.896 1.00 92.38 112 LYS A C 1
ATOM 854 O O . LYS A 1 112 ? 14.439 -7.271 -13.688 1.00 92.38 112 LYS A O 1
ATOM 859 N N . ASN A 1 113 ? 15.865 -7.160 -15.425 1.00 92.44 113 ASN A N 1
ATOM 860 C CA . ASN A 1 113 ? 17.104 -7.197 -14.650 1.00 92.44 113 ASN A CA 1
ATOM 861 C C . ASN A 1 113 ? 17.704 -5.796 -14.427 1.00 92.44 113 ASN A C 1
ATOM 863 O O . ASN A 1 113 ? 18.807 -5.684 -13.892 1.00 92.44 113 ASN A O 1
ATOM 867 N N . ARG A 1 114 ? 17.025 -4.729 -14.875 1.00 93.69 114 ARG A N 1
ATOM 868 C CA . ARG A 1 114 ? 17.438 -3.331 -14.671 1.00 93.69 114 ARG A CA 1
ATOM 869 C C . ARG A 1 114 ? 16.268 -2.484 -14.202 1.00 93.69 114 ARG A C 1
ATOM 871 O O . ARG A 1 114 ? 15.850 -1.540 -14.876 1.00 93.69 114 ARG A O 1
ATOM 878 N N . ILE A 1 115 ? 15.739 -2.861 -13.048 1.00 92.38 115 ILE A N 1
ATOM 879 C CA . ILE A 1 115 ? 14.645 -2.167 -12.389 1.00 92.38 115 ILE A CA 1
ATOM 880 C C . ILE A 1 115 ? 15.210 -1.315 -11.253 1.00 92.38 115 ILE A C 1
ATOM 882 O O . ILE A 1 115 ? 15.945 -1.809 -10.394 1.00 92.38 115 ILE A O 1
ATOM 886 N N . THR A 1 116 ? 14.807 -0.049 -11.230 1.00 89.75 116 THR A N 1
ATOM 887 C CA . THR A 1 116 ? 14.969 0.858 -10.094 1.00 89.75 116 THR A CA 1
ATOM 888 C C . THR A 1 116 ? 13.597 1.081 -9.467 1.00 89.75 116 THR A C 1
ATOM 890 O O . THR A 1 116 ? 12.673 1.520 -10.155 1.00 89.75 116 THR A O 1
ATOM 893 N N . ALA A 1 117 ? 13.439 0.754 -8.185 1.00 81.12 117 ALA A N 1
ATOM 894 C CA . ALA A 1 117 ? 12.156 0.820 -7.486 1.00 81.12 117 ALA A CA 1
ATOM 895 C C . ALA A 1 117 ? 12.301 1.244 -6.017 1.00 81.12 117 ALA A C 1
ATOM 897 O O . ALA A 1 117 ? 13.396 1.462 -5.514 1.00 81.12 117 ALA A O 1
ATOM 898 N N . TYR A 1 118 ? 11.173 1.335 -5.319 1.00 65.94 118 TYR A N 1
ATOM 899 C CA . TYR A 1 118 ? 11.078 1.655 -3.897 1.00 65.94 118 TYR A CA 1
ATOM 900 C C . TYR A 1 118 ? 10.512 0.404 -3.163 1.00 65.94 118 TYR A C 1
ATOM 902 O O . TYR A 1 118 ? 9.597 -0.211 -3.695 1.00 65.94 118 TYR A O 1
ATOM 910 N N . SER A 1 119 ? 10.982 0.042 -1.952 1.00 55.06 119 SER A N 1
ATOM 911 C CA . SER A 1 119 ? 10.488 -1.057 -1.049 1.00 55.06 119 SER A CA 1
ATOM 912 C C . SER A 1 119 ? 11.079 -2.473 -1.217 1.00 55.06 119 SER A C 1
ATOM 914 O O . SER A 1 119 ? 11.173 -2.926 -2.339 1.00 55.06 119 SER A O 1
ATOM 916 N N . GLY A 1 120 ? 11.397 -3.225 -0.137 1.00 43.31 120 GLY A N 1
ATOM 917 C CA . GLY A 1 120 ? 11.970 -4.591 -0.232 1.00 43.31 120 GLY A CA 1
ATOM 918 C C . GLY A 1 120 ? 11.766 -5.560 0.961 1.00 43.31 120 GLY A C 1
ATOM 919 O O . GLY A 1 120 ? 11.490 -5.125 2.076 1.00 43.31 120 GLY A O 1
ATOM 920 N N . LYS A 1 121 ? 11.934 -6.874 0.682 1.00 43.34 121 LYS A N 1
ATOM 921 C CA . LYS A 1 121 ? 12.238 -8.022 1.586 1.00 43.34 121 LYS A CA 1
ATOM 922 C C . LYS A 1 121 ? 12.956 -9.140 0.784 1.00 43.34 121 LYS A C 1
ATOM 924 O O . LYS A 1 121 ? 12.657 -9.270 -0.400 1.00 43.34 121 LYS A O 1
ATOM 929 N N . ASP A 1 122 ? 13.854 -9.901 1.435 1.00 49.06 122 ASP A N 1
ATOM 930 C CA . ASP A 1 122 ? 14.606 -11.161 1.138 1.00 49.06 122 ASP A CA 1
ATOM 931 C C . ASP A 1 122 ? 15.197 -11.429 -0.267 1.00 49.06 122 ASP A C 1
ATOM 933 O O . ASP A 1 122 ? 16.257 -12.034 -0.388 1.00 49.06 122 ASP A O 1
ATOM 937 N N . SER A 1 123 ? 14.581 -10.937 -1.336 1.00 60.09 123 SER A N 1
ATOM 938 C CA . SER A 1 123 ? 15.225 -10.637 -2.617 1.00 60.09 123 SER A CA 1
ATOM 939 C C . SER A 1 123 ? 14.418 -9.520 -3.266 1.00 60.09 123 SER A C 1
ATOM 941 O O . SER A 1 123 ? 13.285 -9.710 -3.712 1.00 60.09 123 SER A O 1
ATOM 943 N N . ALA A 1 124 ? 14.968 -8.310 -3.247 1.00 69.56 124 ALA A N 1
ATOM 944 C CA . ALA A 1 124 ? 14.333 -7.176 -3.892 1.00 69.56 124 ALA A CA 1
ATOM 945 C C . ALA A 1 124 ? 14.111 -7.513 -5.381 1.00 69.56 124 ALA A C 1
ATOM 947 O O . ALA A 1 124 ? 15.079 -7.831 -6.075 1.00 69.56 124 ALA A O 1
ATOM 948 N N . PRO A 1 125 ? 12.878 -7.435 -5.918 1.00 79.31 125 PRO A N 1
ATOM 949 C CA . PRO A 1 125 ? 12.608 -7.659 -7.342 1.00 79.31 125 PRO A CA 1
ATOM 950 C C . PRO A 1 125 ? 13.088 -6.477 -8.212 1.00 79.31 125 PRO A C 1
ATOM 952 O O . PRO A 1 125 ? 12.474 -6.147 -9.224 1.00 79.31 125 PRO A O 1
ATOM 955 N N . PHE A 1 126 ? 14.161 -5.804 -7.799 1.00 83.75 126 PHE A N 1
ATOM 956 C CA . PHE A 1 126 ? 14.789 -4.643 -8.414 1.00 83.75 126 PHE A CA 1
ATOM 957 C C . PHE A 1 126 ? 16.242 -4.546 -7.942 1.00 83.75 126 PHE A C 1
ATOM 959 O O . PHE A 1 126 ? 16.632 -5.147 -6.943 1.00 83.75 126 PHE A O 1
ATOM 966 N N . GLN A 1 127 ? 17.050 -3.790 -8.678 1.00 90.44 127 GLN A N 1
ATOM 967 C CA . GLN A 1 127 ? 18.499 -3.723 -8.486 1.00 90.44 127 GLN A CA 1
ATOM 968 C C . GLN A 1 127 ? 18.930 -2.446 -7.765 1.00 90.44 127 GLN A C 1
ATOM 970 O O . GLN A 1 127 ? 20.004 -2.407 -7.172 1.00 90.44 127 GLN A O 1
ATOM 975 N N . GLN A 1 128 ? 18.119 -1.390 -7.833 1.00 89.25 128 GLN A N 1
ATOM 976 C CA . GLN A 1 128 ? 18.451 -0.084 -7.270 1.00 89.25 128 GLN A CA 1
ATOM 977 C C . GLN A 1 128 ? 17.230 0.551 -6.611 1.00 89.25 128 GLN A C 1
ATOM 979 O O . GLN A 1 128 ? 16.103 0.351 -7.065 1.00 89.25 128 GLN A O 1
ATOM 984 N N . ALA A 1 129 ? 17.466 1.365 -5.583 1.00 87.06 129 ALA A N 1
ATOM 985 C CA . ALA A 1 129 ? 16.430 2.163 -4.948 1.00 87.06 129 ALA A CA 1
ATOM 986 C C . ALA A 1 129 ? 16.813 3.636 -4.868 1.00 87.06 129 ALA A C 1
ATOM 988 O O . ALA A 1 129 ? 17.968 3.983 -4.631 1.00 87.06 129 ALA A O 1
ATOM 989 N N . VAL A 1 130 ? 15.815 4.495 -5.045 1.00 85.69 130 VAL A N 1
ATOM 990 C CA . VAL A 1 130 ? 15.890 5.923 -4.733 1.00 85.69 130 VAL A CA 1
ATOM 991 C C . VAL A 1 130 ? 14.979 6.137 -3.532 1.00 85.69 130 VAL A C 1
ATOM 993 O O . VAL A 1 130 ? 13.889 5.588 -3.504 1.00 85.69 130 VAL A O 1
ATOM 996 N N . I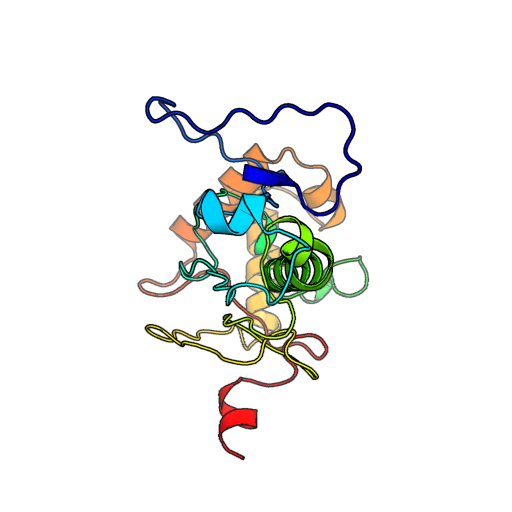LE A 1 131 ? 15.398 6.886 -2.516 1.00 83.19 131 ILE A N 1
ATOM 997 C CA . ILE A 1 131 ? 14.567 7.152 -1.332 1.00 83.19 131 ILE A CA 1
ATOM 998 C C . ILE A 1 131 ? 14.406 8.666 -1.219 1.00 83.19 131 ILE A C 1
ATOM 1000 O O . ILE A 1 131 ? 15.353 9.370 -0.882 1.00 83.19 131 ILE A O 1
ATOM 1004 N N . GLN A 1 132 ? 13.218 9.175 -1.546 1.00 79.75 132 GLN A N 1
ATOM 1005 C CA . GLN A 1 132 ? 12.919 10.608 -1.511 1.00 79.75 132 GLN A CA 1
ATOM 1006 C C . GLN A 1 132 ? 12.101 10.930 -0.265 1.00 79.75 132 GLN A C 1
ATOM 1008 O O . GLN A 1 132 ? 11.000 10.410 -0.107 1.00 79.75 132 GLN A O 1
ATOM 1013 N N . SER A 1 133 ? 12.655 11.777 0.607 1.00 80.44 133 SER A N 1
ATOM 1014 C CA . SER A 1 133 ? 12.018 12.237 1.850 1.00 80.44 133 SER A CA 1
ATOM 1015 C C . SER A 1 133 ? 11.430 11.089 2.688 1.00 80.44 133 SER A C 1
ATOM 1017 O O . SER A 1 133 ? 10.212 11.036 2.881 1.00 80.44 133 SER A O 1
ATOM 1019 N N . PRO A 1 134 ? 12.262 10.139 3.164 1.00 76.50 134 PRO A N 1
ATOM 1020 C CA . PRO A 1 134 ? 11.761 8.995 3.914 1.00 76.50 134 PRO A CA 1
ATOM 1021 C C . PRO A 1 134 ? 11.016 9.458 5.168 1.00 76.50 134 PRO A C 1
ATOM 1023 O O . PRO A 1 134 ? 11.549 10.201 5.989 1.00 76.50 134 PRO A O 1
ATOM 1026 N N . GLY A 1 135 ? 9.779 8.992 5.318 1.00 70.44 135 GLY A N 1
ATOM 1027 C CA . GLY A 1 135 ? 8.948 9.223 6.492 1.00 70.44 135 GLY A CA 1
ATOM 1028 C C . GLY A 1 135 ? 8.441 7.895 7.029 1.00 70.44 135 GLY A C 1
ATOM 1029 O O . GLY A 1 135 ? 7.769 7.147 6.318 1.00 70.44 135 GLY A O 1
ATOM 1030 N N . TRP A 1 136 ? 8.761 7.596 8.287 1.00 67.50 136 TRP A N 1
ATOM 1031 C CA . TRP A 1 136 ? 8.367 6.345 8.923 1.00 67.50 136 TRP A CA 1
ATOM 1032 C C . TRP A 1 136 ? 7.757 6.608 10.299 1.00 67.50 136 TRP A C 1
ATOM 1034 O O . TRP A 1 136 ? 8.437 7.068 11.213 1.00 67.50 136 TRP A O 1
ATOM 1044 N N . ARG A 1 137 ? 6.458 6.329 10.435 1.00 71.69 137 ARG A N 1
ATOM 1045 C CA . ARG A 1 137 ? 5.708 6.430 11.694 1.00 71.69 137 ARG A CA 1
ATOM 1046 C C . ARG A 1 137 ? 4.846 5.176 11.853 1.00 71.69 137 ARG A C 1
ATOM 1048 O O . ARG A 1 137 ? 3.697 5.184 11.418 1.00 71.69 137 ARG A O 1
ATOM 1055 N N . PRO A 1 138 ? 5.417 4.072 12.359 1.00 69.31 138 PRO A N 1
ATOM 1056 C CA . PRO A 1 138 ? 4.687 2.831 12.509 1.00 69.31 138 PRO A CA 1
ATOM 1057 C C . PRO A 1 138 ? 3.784 2.907 13.739 1.00 69.31 138 PRO A C 1
ATOM 1059 O O . PRO A 1 138 ? 4.136 3.528 14.744 1.00 69.31 138 PRO A O 1
ATOM 1062 N N . VAL A 1 139 ? 2.653 2.213 13.688 1.00 71.88 139 VAL A N 1
ATOM 1063 C CA . VAL A 1 139 ? 1.889 1.874 14.886 1.00 71.88 139 VAL A CA 1
ATOM 1064 C C . VAL A 1 139 ? 2.612 0.703 15.547 1.00 71.88 139 VAL A C 1
ATOM 1066 O O . VAL A 1 139 ? 2.586 -0.427 15.066 1.00 71.88 139 VAL A O 1
ATOM 1069 N N . THR A 1 140 ? 3.345 0.990 16.619 1.00 66.56 140 THR A N 1
ATOM 1070 C CA . THR A 1 140 ? 4.193 0.002 17.307 1.00 66.56 140 THR A CA 1
ATOM 1071 C C . THR A 1 140 ? 3.446 -0.785 18.379 1.00 66.56 140 THR A C 1
ATOM 1073 O O . THR A 1 140 ? 3.909 -1.844 18.790 1.00 66.56 140 THR A O 1
ATOM 1076 N N . SER A 1 141 ? 2.305 -0.272 18.843 1.00 79.62 141 SER A N 1
ATOM 1077 C CA . SER A 1 141 ? 1.509 -0.875 19.908 1.00 79.62 141 SER A CA 1
ATOM 1078 C C . SER A 1 141 ? 0.318 -1.636 19.338 1.00 79.62 141 SER A C 1
ATOM 1080 O O . SER A 1 141 ? -0.565 -1.052 18.707 1.00 79.62 141 SER A O 1
ATOM 1082 N N . ILE A 1 142 ? 0.269 -2.933 19.639 1.00 77.88 142 ILE A N 1
ATOM 1083 C CA . ILE A 1 142 ? -0.855 -3.822 19.317 1.00 77.88 142 ILE A CA 1
ATOM 1084 C C . ILE A 1 142 ? -2.154 -3.318 19.971 1.00 77.88 142 ILE A C 1
ATOM 1086 O O . ILE A 1 142 ? -3.225 -3.430 19.383 1.00 77.88 142 ILE A O 1
ATOM 1090 N N . VAL A 1 143 ? -2.063 -2.713 21.162 1.00 83.62 143 VAL A N 1
ATOM 1091 C CA . VAL A 1 143 ? -3.219 -2.128 21.862 1.00 83.62 143 VAL A CA 1
ATOM 1092 C C . VAL A 1 143 ? -3.744 -0.918 21.101 1.00 83.62 143 VAL A C 1
ATOM 1094 O O . VAL A 1 143 ? -4.925 -0.856 20.793 1.00 83.62 143 VAL A O 1
ATOM 1097 N N . THR A 1 144 ? -2.859 0.000 20.703 1.00 83.44 144 THR A N 1
ATOM 1098 C CA . THR A 1 144 ? -3.251 1.174 19.909 1.00 83.44 144 THR A CA 1
ATOM 1099 C C . THR A 1 144 ? -3.899 0.758 18.593 1.00 83.44 144 THR A C 1
ATOM 1101 O O . THR A 1 144 ? -4.886 1.347 18.168 1.00 83.44 144 THR A O 1
ATOM 1104 N N . GLN A 1 145 ? -3.373 -0.282 17.954 1.00 80.31 145 GLN A N 1
ATOM 1105 C CA . GLN A 1 145 ? -3.9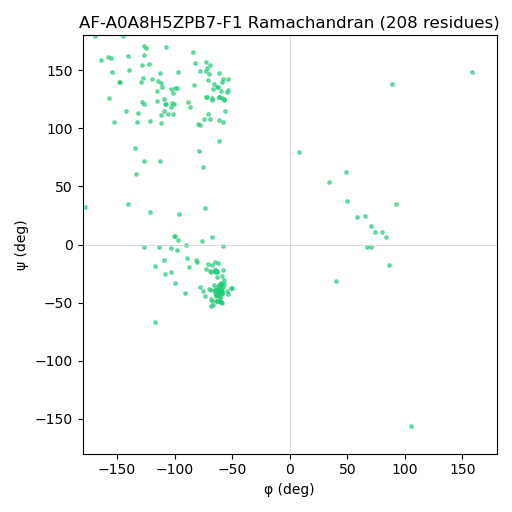48 -0.833 16.738 1.00 80.31 145 GLN A CA 1
ATOM 1106 C C . GLN A 1 145 ? -5.342 -1.445 16.955 1.00 80.31 145 GLN A C 1
ATOM 1108 O O . GLN A 1 145 ? -6.235 -1.246 16.130 1.00 80.31 145 GLN A O 1
ATOM 1113 N N . GLU A 1 146 ? -5.539 -2.179 18.053 1.00 86.75 146 GLU A N 1
ATOM 1114 C CA . GLU A 1 146 ? -6.850 -2.706 18.434 1.00 86.75 146 GLU A CA 1
ATOM 1115 C C . GLU A 1 146 ? -7.840 -1.575 18.727 1.00 86.75 146 GLU A C 1
ATOM 1117 O O . GLU A 1 146 ? -8.958 -1.609 18.220 1.00 86.75 146 GLU A O 1
ATOM 1122 N N . ASP A 1 147 ? -7.423 -0.534 19.446 1.00 88.69 147 ASP A N 1
ATOM 1123 C CA . ASP A 1 147 ? -8.261 0.629 19.750 1.00 88.69 147 ASP A CA 1
ATOM 1124 C C . ASP A 1 147 ? -8.697 1.363 18.475 1.00 88.69 147 ASP A C 1
ATOM 1126 O O . ASP A 1 147 ? -9.867 1.729 18.334 1.00 88.69 147 ASP A O 1
ATOM 1130 N N . ILE A 1 148 ? -7.784 1.535 17.510 1.00 86.38 148 ILE A N 1
ATOM 1131 C CA . ILE A 1 148 ? -8.098 2.105 16.191 1.00 86.38 148 ILE A CA 1
ATOM 1132 C C . ILE A 1 148 ? -9.170 1.254 15.487 1.00 86.38 148 ILE A C 1
ATOM 1134 O O . ILE A 1 148 ? -10.119 1.806 14.925 1.00 86.38 148 ILE A O 1
ATOM 1138 N N . TYR A 1 149 ? -9.076 -0.077 15.563 1.00 88.12 149 TYR A N 1
ATOM 1139 C CA . TYR A 1 149 ? -10.065 -0.992 14.984 1.00 88.12 149 TYR A CA 1
ATOM 1140 C C . TYR A 1 149 ? -11.422 -0.952 15.686 1.00 88.12 149 TYR A C 1
ATOM 1142 O O . TYR A 1 149 ? -12.447 -0.816 15.018 1.00 88.12 149 TYR A O 1
ATOM 1150 N N . GLN A 1 150 ? -11.449 -1.000 17.015 1.00 90.94 150 GLN A N 1
ATOM 1151 C CA . GLN A 1 150 ? -12.692 -0.932 17.784 1.00 90.94 150 GLN A CA 1
ATOM 1152 C C . GLN A 1 150 ? -13.414 0.405 17.573 1.00 90.94 150 GLN A C 1
ATOM 1154 O O . GLN A 1 150 ? -14.634 0.436 17.406 1.00 90.94 150 GLN A O 1
ATOM 1159 N N . LYS A 1 151 ? -12.670 1.512 17.476 1.00 90.44 151 LYS A N 1
ATOM 1160 C CA . LYS A 1 151 ? -13.237 2.809 17.084 1.00 90.44 151 LYS A CA 1
ATOM 1161 C C . LYS A 1 151 ? -13.778 2.796 15.652 1.00 90.44 151 LYS A C 1
ATOM 1163 O O . LYS A 1 151 ? -14.855 3.321 15.407 1.00 90.44 151 LYS A O 1
ATOM 1168 N N . PHE A 1 152 ? -13.104 2.155 14.698 1.00 90.94 152 PHE A N 1
ATOM 1169 C CA . PHE A 1 152 ? -13.629 2.054 13.331 1.00 90.94 152 PHE A CA 1
ATOM 1170 C C . PHE A 1 152 ? -14.957 1.270 13.265 1.00 90.94 152 PHE A C 1
ATOM 1172 O O . PHE A 1 152 ? -15.873 1.631 12.517 1.00 90.94 152 PHE A O 1
ATOM 1179 N N . LEU A 1 153 ? -15.102 0.222 14.085 1.00 92.25 153 LEU A N 1
ATOM 1180 C CA . LEU A 1 153 ? -16.368 -0.505 14.231 1.00 92.25 153 LEU A CA 1
ATOM 1181 C C . LEU A 1 153 ? -17.502 0.411 14.720 1.00 92.25 153 LEU A C 1
ATOM 1183 O O . LEU A 1 153 ? -18.621 0.303 14.214 1.00 92.25 153 LEU A O 1
ATOM 1187 N N . SER A 1 154 ? -17.220 1.356 15.626 1.00 93.69 154 SER A N 1
ATOM 1188 C CA . SER A 1 154 ? -18.233 2.300 16.116 1.00 93.69 154 SER A CA 1
ATOM 1189 C C . SER A 1 154 ? -18.686 3.292 15.036 1.00 93.69 154 SER A C 1
ATOM 1191 O O . SER A 1 154 ? -19.886 3.510 14.891 1.00 93.69 154 SER A O 1
ATOM 1193 N N . PHE A 1 155 ? -17.782 3.798 14.186 1.00 90.50 155 PHE A N 1
ATOM 1194 C CA . PHE A 1 155 ? -18.146 4.675 13.056 1.00 90.50 155 PHE A CA 1
ATOM 1195 C C . PHE A 1 155 ? -19.035 3.999 12.000 1.00 90.50 155 PHE A C 1
ATOM 1197 O O . PHE A 1 155 ? -19.751 4.670 11.254 1.00 90.50 155 PHE A O 1
ATOM 1204 N N . THR A 1 156 ? -18.997 2.669 11.923 1.00 91.88 156 THR A N 1
ATOM 1205 C CA . THR A 1 156 ? -19.799 1.876 10.979 1.00 91.88 156 THR A CA 1
ATOM 1206 C C . THR A 1 156 ? -21.003 1.196 11.631 1.00 91.88 156 THR A C 1
ATOM 1208 O O . THR A 1 156 ? -21.774 0.542 10.930 1.00 91.88 156 THR A O 1
ATOM 1211 N N . ASN A 1 157 ? -21.180 1.332 12.951 1.00 95.00 157 ASN A N 1
ATOM 1212 C CA . ASN A 1 157 ? -22.144 0.564 13.746 1.00 95.00 157 ASN A CA 1
ATOM 1213 C C . ASN A 1 157 ? -22.052 -0.955 13.492 1.00 95.00 157 ASN A C 1
ATOM 1215 O O . ASN A 1 157 ? -23.061 -1.664 13.447 1.00 95.00 157 ASN A O 1
ATOM 1219 N N . THR A 1 158 ? -20.836 -1.467 13.296 1.00 93.12 158 THR A N 1
ATOM 1220 C CA . THR A 1 158 ? -20.585 -2.899 13.110 1.00 93.12 158 THR A CA 1
ATOM 1221 C C . THR A 1 158 ? -19.927 -3.508 14.340 1.00 93.12 158 THR A C 1
ATOM 1223 O O . THR A 1 158 ? -19.544 -2.820 15.277 1.00 93.12 158 THR A O 1
ATOM 1226 N N . THR A 1 159 ? -19.842 -4.838 14.370 1.00 92.81 159 THR A N 1
ATOM 1227 C CA . THR A 1 159 ? -19.333 -5.582 15.535 1.00 92.81 159 THR A CA 1
ATOM 1228 C C . THR A 1 159 ? -18.206 -6.547 15.183 1.00 92.81 159 THR A C 1
ATOM 1230 O O . THR A 1 159 ? -17.724 -7.266 16.051 1.00 92.81 159 THR A O 1
ATOM 1233 N N . SER A 1 160 ? -17.837 -6.661 13.904 1.00 91.06 160 SER A N 1
ATOM 1234 C CA . SER A 1 160 ? -16.812 -7.606 13.462 1.00 91.06 160 SER A CA 1
ATOM 1235 C C . SER A 1 160 ? -16.284 -7.287 12.068 1.00 91.06 160 SER A C 1
ATOM 1237 O O . SER A 1 160 ? -16.976 -6.698 11.236 1.00 91.06 160 SER A O 1
ATOM 1239 N N . LEU A 1 161 ? -15.087 -7.798 11.776 1.00 88.12 161 LEU A N 1
ATOM 1240 C CA . LEU A 1 161 ? -14.463 -7.721 10.458 1.00 88.12 161 LEU A CA 1
ATOM 1241 C C . LEU A 1 161 ? -15.331 -8.352 9.357 1.00 88.12 161 LEU A C 1
ATOM 1243 O O . LEU A 1 161 ? -15.383 -7.845 8.240 1.00 88.12 161 LEU A O 1
ATOM 1247 N N . ALA A 1 162 ? -16.041 -9.441 9.661 1.00 89.62 162 ALA A N 1
ATOM 1248 C CA . ALA A 1 162 ? -16.944 -10.078 8.704 1.00 89.62 162 ALA A CA 1
ATOM 1249 C C . ALA A 1 162 ? -18.092 -9.143 8.291 1.00 89.62 162 ALA A C 1
ATOM 1251 O O . ALA A 1 162 ? -18.431 -9.080 7.113 1.00 89.62 162 ALA A O 1
ATOM 1252 N N . LYS A 1 163 ? -18.645 -8.374 9.240 1.00 92.06 163 LYS A N 1
ATOM 1253 C CA . LYS A 1 163 ? -19.671 -7.366 8.942 1.00 92.06 163 LYS A CA 1
ATOM 1254 C C . LYS A 1 163 ? -19.102 -6.181 8.166 1.00 92.06 163 LYS A C 1
ATOM 1256 O O . LYS A 1 163 ? -19.758 -5.709 7.248 1.00 92.06 163 LYS A O 1
ATOM 1261 N N . LEU A 1 164 ? -17.881 -5.741 8.477 1.00 89.75 164 LEU A N 1
ATOM 1262 C CA . LEU A 1 164 ? -17.214 -4.688 7.704 1.00 89.75 164 LEU A CA 1
ATOM 1263 C C . LEU A 1 164 ? -17.044 -5.071 6.227 1.00 89.75 164 LEU A C 1
ATOM 1265 O O . LEU A 1 164 ? -17.300 -4.253 5.354 1.00 89.75 164 LEU A O 1
ATOM 1269 N N . ARG A 1 165 ? -16.670 -6.325 5.939 1.00 86.69 165 ARG A N 1
ATOM 1270 C CA . ARG A 1 165 ? -16.439 -6.822 4.567 1.00 86.69 165 ARG A CA 1
ATOM 1271 C C . ARG A 1 165 ? -17.668 -6.821 3.664 1.00 86.69 165 ARG A C 1
ATOM 1273 O O . ARG A 1 165 ? -17.512 -6.859 2.450 1.00 86.69 165 ARG A O 1
ATOM 1280 N N . VAL A 1 166 ? -18.865 -6.839 4.242 1.00 91.69 166 VAL A N 1
ATOM 1281 C CA . VAL A 1 166 ? -20.121 -6.836 3.478 1.00 91.69 166 VAL A CA 1
ATOM 1282 C C . VAL A 1 166 ? -20.731 -5.440 3.362 1.00 91.69 166 VAL A C 1
ATOM 1284 O O . VAL A 1 166 ? -21.745 -5.279 2.684 1.00 91.69 166 VAL A O 1
ATOM 1287 N N . LEU A 1 167 ? -20.144 -4.428 4.013 1.00 87.88 167 LEU A N 1
ATOM 1288 C CA . LEU A 1 167 ? -20.619 -3.057 3.886 1.00 87.88 167 LEU A CA 1
ATOM 1289 C C . LEU A 1 167 ? -20.314 -2.492 2.494 1.00 87.88 167 LEU A C 1
ATOM 1291 O O . LEU A 1 167 ? -19.262 -2.777 1.923 1.00 87.88 167 LEU A O 1
ATOM 1295 N N . PRO A 1 168 ? -21.188 -1.621 1.960 1.00 89.00 168 PRO A N 1
ATOM 1296 C CA . PRO A 1 168 ? -20.873 -0.863 0.761 1.00 89.00 168 PRO A CA 1
ATOM 1297 C C . PRO A 1 168 ? -19.621 -0.003 0.961 1.00 89.00 168 PRO A C 1
ATOM 1299 O O . PRO A 1 168 ? -19.489 0.672 1.984 1.00 89.00 168 PRO A O 1
ATOM 1302 N N . SER A 1 169 ? -18.770 0.076 -0.064 1.00 81.06 169 SER A N 1
ATOM 1303 C CA . 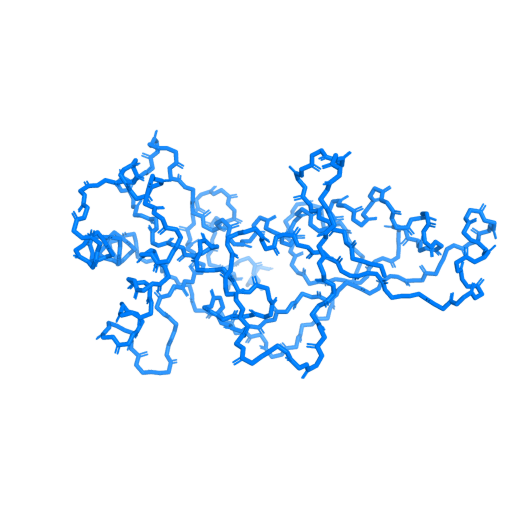SER A 1 169 ? -17.517 0.844 -0.029 1.00 81.06 169 SER A CA 1
ATOM 1304 C C . SER A 1 169 ? -17.714 2.289 0.440 1.00 81.06 169 SER A C 1
ATOM 1306 O O . SER A 1 169 ? -16.907 2.809 1.202 1.00 81.06 169 SER A O 1
ATOM 1308 N N . LYS A 1 170 ? -18.825 2.935 0.052 1.00 82.38 170 LYS A N 1
ATOM 1309 C CA . LYS A 1 170 ? -19.158 4.312 0.465 1.00 82.38 170 LYS A CA 1
ATOM 1310 C C . LYS A 1 170 ? -19.286 4.483 1.985 1.00 82.38 170 LYS A C 1
ATOM 1312 O O . LYS A 1 170 ? -18.950 5.543 2.503 1.00 82.38 170 LYS A O 1
ATOM 1317 N N . GLU A 1 171 ? -19.758 3.459 2.699 1.00 86.88 171 GLU A N 1
ATOM 1318 C CA . GLU A 1 171 ? -19.903 3.502 4.158 1.00 86.88 171 GLU A CA 1
ATOM 1319 C C . GLU A 1 171 ? -18.535 3.363 4.832 1.00 86.88 171 GLU A C 1
ATOM 1321 O O . GLU A 1 171 ? -18.239 4.096 5.773 1.00 86.88 171 GLU A O 1
ATOM 1326 N N . LEU A 1 172 ? -17.676 2.484 4.301 1.00 85.56 172 LEU A N 1
ATOM 1327 C CA . LEU A 1 172 ? -16.295 2.323 4.763 1.00 85.56 172 LEU A CA 1
ATOM 1328 C C . LEU A 1 172 ? -15.469 3.592 4.513 1.00 85.56 172 LEU A C 1
ATOM 1330 O O . LEU A 1 172 ? -14.748 4.036 5.403 1.00 85.56 172 LEU A O 1
ATOM 1334 N N . ILE A 1 173 ? -15.616 4.204 3.333 1.00 79.56 173 ILE A N 1
ATOM 1335 C CA . ILE A 1 173 ? -14.993 5.486 2.976 1.00 79.56 173 ILE A CA 1
ATOM 1336 C C . ILE A 1 173 ? -15.444 6.590 3.938 1.00 79.56 173 ILE A C 1
ATOM 1338 O O . ILE A 1 173 ? -14.602 7.287 4.505 1.00 79.56 173 ILE A O 1
ATOM 1342 N N . ARG A 1 174 ? -16.759 6.724 4.178 1.00 85.06 174 ARG A N 1
ATOM 1343 C CA . ARG A 1 174 ? -17.298 7.723 5.113 1.00 85.06 174 ARG A CA 1
ATOM 1344 C C . ARG A 1 174 ? -16.737 7.533 6.521 1.00 85.06 174 ARG A C 1
ATOM 1346 O O . ARG A 1 174 ? -16.253 8.497 7.108 1.00 85.06 174 ARG A O 1
ATOM 1353 N N . ALA A 1 175 ? -16.790 6.311 7.049 1.00 87.62 175 ALA A N 1
ATOM 1354 C CA . ALA A 1 175 ? -16.290 6.001 8.386 1.00 87.62 175 ALA A CA 1
ATOM 1355 C C . ALA A 1 175 ? -14.788 6.282 8.516 1.00 87.62 175 ALA A C 1
ATOM 1357 O O . ALA A 1 175 ? -14.351 6.833 9.523 1.00 87.62 175 ALA A O 1
ATOM 1358 N N . ASN A 1 176 ? -14.006 5.972 7.478 1.00 84.19 176 ASN A N 1
ATOM 1359 C CA . ASN A 1 176 ? -12.577 6.262 7.447 1.00 84.19 176 ASN A CA 1
ATOM 1360 C C . ASN A 1 176 ? -12.319 7.777 7.509 1.00 84.19 176 ASN A C 1
ATOM 1362 O O . ASN A 1 176 ? -11.565 8.231 8.369 1.00 84.19 176 ASN A O 1
ATOM 1366 N N . ALA A 1 177 ? -13.013 8.560 6.675 1.00 82.56 177 ALA A N 1
ATOM 1367 C CA . ALA A 1 177 ? -12.905 10.017 6.678 1.00 82.56 177 ALA A CA 1
ATOM 1368 C C . ALA A 1 177 ? -13.280 10.627 8.041 1.00 82.56 177 ALA A C 1
ATOM 1370 O O . ALA A 1 177 ? -12.581 11.513 8.530 1.00 82.56 177 ALA A O 1
ATOM 1371 N N . GLN A 1 178 ? -14.343 10.125 8.681 1.00 86.50 178 GLN A N 1
ATOM 1372 C CA . GLN A 1 178 ? -14.742 10.560 10.022 1.00 86.50 178 GLN A CA 1
ATOM 1373 C C . GLN A 1 178 ? -13.681 10.212 11.068 1.00 86.50 178 GLN A C 1
ATOM 1375 O O . GLN A 1 178 ? -13.274 11.084 11.831 1.00 86.50 178 GLN A O 1
ATOM 1380 N N . GLN A 1 179 ? -13.185 8.975 11.084 1.00 86.19 179 GLN A N 1
ATOM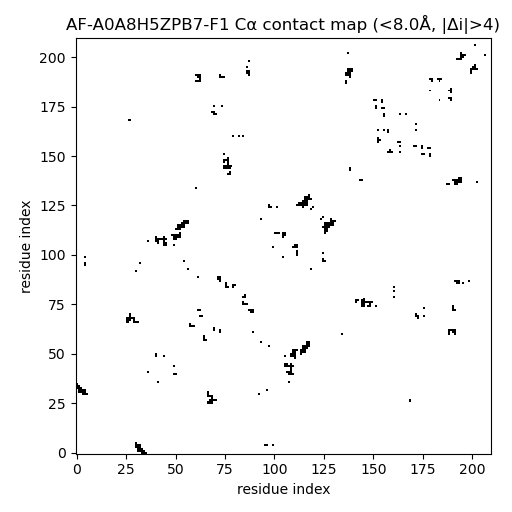 1381 C CA . GLN A 1 179 ? -12.171 8.566 12.050 1.00 86.19 179 GLN A CA 1
ATOM 1382 C C . GLN A 1 179 ? -10.881 9.384 11.904 1.00 86.19 179 GLN A C 1
ATOM 1384 O O . GLN A 1 179 ? -10.334 9.841 12.902 1.00 86.19 179 GLN A O 1
ATOM 1389 N N . ILE A 1 180 ? -10.415 9.638 10.677 1.00 81.06 180 ILE A N 1
ATOM 1390 C CA . ILE A 1 180 ? -9.253 10.510 10.452 1.00 81.06 180 ILE A CA 1
ATOM 1391 C C . ILE A 1 180 ? -9.527 11.922 10.984 1.00 81.06 180 ILE A C 1
ATOM 1393 O O . ILE A 1 180 ? -8.671 12.493 11.655 1.00 81.06 180 ILE A O 1
ATOM 1397 N N . ALA A 1 181 ? -10.706 12.483 10.704 1.00 82.56 181 ALA A N 1
ATOM 1398 C CA . ALA A 1 181 ? -11.044 13.845 11.106 1.00 82.56 181 ALA A CA 1
ATOM 1399 C C . ALA A 1 181 ? -11.150 14.026 12.630 1.00 82.56 181 ALA A C 1
ATOM 1401 O O . ALA A 1 181 ? -10.794 15.090 13.133 1.00 82.56 181 ALA A O 1
ATOM 1402 N N . TYR A 1 182 ? -11.638 13.015 13.355 1.00 85.38 182 TYR A N 1
ATOM 1403 C CA . TYR A 1 182 ? -11.904 13.121 14.794 1.00 85.38 182 TYR A CA 1
ATOM 1404 C C . TYR A 1 182 ? -10.813 12.522 15.688 1.00 85.38 182 TYR A C 1
ATOM 1406 O O . TYR A 1 182 ? -10.591 13.040 16.779 1.00 85.38 182 TYR A O 1
ATOM 1414 N N . ASP A 1 183 ? -10.139 11.451 15.258 1.00 85.12 183 ASP A N 1
ATOM 1415 C CA . ASP A 1 183 ? -9.204 10.696 16.105 1.00 85.12 183 ASP A CA 1
ATOM 1416 C C . ASP A 1 183 ? -7.726 10.867 15.717 1.00 85.12 183 ASP A C 1
ATOM 1418 O O . ASP A 1 183 ? -6.850 10.475 16.491 1.00 85.12 183 ASP A O 1
ATOM 1422 N N . SER A 1 184 ? -7.409 11.430 14.543 1.00 81.06 184 SER A N 1
ATOM 1423 C CA . SER A 1 184 ? -6.008 11.587 14.136 1.00 81.06 184 SER A CA 1
ATOM 1424 C C . SER A 1 184 ? -5.315 12.694 14.928 1.00 81.06 184 SER A C 1
ATOM 1426 O O . SER A 1 184 ? -5.735 13.852 14.917 1.00 81.06 184 SER A O 1
ATOM 1428 N N . THR A 1 185 ? -4.171 12.377 15.533 1.00 82.12 185 THR A N 1
ATOM 1429 C CA . THR A 1 185 ? -3.286 13.391 16.118 1.00 82.12 185 THR A CA 1
ATOM 1430 C C . THR A 1 185 ? -2.769 14.333 15.031 1.00 82.12 185 THR A C 1
ATOM 1432 O O . THR A 1 185 ? -2.321 13.887 13.969 1.00 82.12 185 THR A O 1
ATOM 1435 N N . TYR A 1 186 ? -2.783 15.639 15.307 1.00 78.50 186 TYR A N 1
ATOM 1436 C CA . TYR A 1 186 ? -2.269 16.656 14.390 1.00 78.50 186 TYR A CA 1
ATOM 1437 C C . TYR A 1 186 ? -0.820 16.358 13.966 1.00 78.50 186 TYR A C 1
ATOM 1439 O O . TYR A 1 186 ? 0.037 16.048 14.795 1.00 78.50 186 TYR A O 1
ATOM 1447 N N . GLY A 1 187 ? -0.543 16.444 12.661 1.00 75.88 187 GLY A N 1
ATOM 1448 C CA . GLY A 1 187 ? 0.779 16.143 12.100 1.00 75.88 187 GLY A CA 1
ATOM 1449 C C . GLY A 1 187 ? 1.164 14.656 12.128 1.00 75.88 187 GLY A C 1
ATOM 1450 O O . GLY A 1 187 ? 2.347 14.332 11.989 1.00 75.88 187 GLY A O 1
ATOM 1451 N N . SER A 1 188 ? 0.198 13.755 12.328 1.00 75.12 188 SER A N 1
ATOM 1452 C CA . SER A 1 188 ? 0.369 12.303 12.249 1.00 75.12 188 SER A CA 1
ATOM 1453 C C . SER A 1 188 ? -0.613 11.677 11.257 1.00 75.12 188 SER A C 1
ATOM 1455 O O . SER A 1 188 ? -1.540 12.329 10.781 1.00 75.12 188 SER A O 1
ATOM 1457 N N . PHE A 1 189 ? -0.397 10.399 10.950 1.00 74.69 189 PHE A N 1
ATOM 1458 C CA . PHE A 1 189 ? -1.317 9.578 10.171 1.00 74.69 189 PHE A CA 1
ATOM 1459 C C . PHE A 1 189 ? -2.070 8.640 11.114 1.00 74.69 189 PHE A C 1
ATOM 1461 O O . PHE A 1 189 ? -1.450 8.023 11.981 1.00 74.69 189 PHE A O 1
ATOM 1468 N N . MET A 1 190 ? -3.393 8.549 10.948 1.00 77.69 190 MET A N 1
ATOM 1469 C CA . MET A 1 190 ? -4.245 7.661 11.749 1.00 77.69 190 MET A CA 1
ATOM 1470 C C . MET A 1 190 ? -3.924 6.184 11.496 1.00 77.69 190 MET A C 1
ATOM 1472 O O . MET A 1 190 ? -3.886 5.377 12.420 1.00 77.69 190 MET A O 1
ATOM 1476 N N . TYR A 1 191 ? -3.657 5.845 10.234 1.00 78.19 191 TYR A N 1
ATOM 1477 C CA . TYR A 1 191 ? -3.270 4.506 9.811 1.00 78.19 191 TYR A CA 1
ATOM 1478 C C . TYR A 1 191 ? -1.829 4.508 9.315 1.00 78.19 191 TYR A C 1
ATOM 1480 O O . TYR A 1 191 ? -1.354 5.480 8.727 1.00 78.19 191 TYR A O 1
ATOM 1488 N N . GLY A 1 192 ? -1.134 3.397 9.520 1.00 75.88 192 GLY A N 1
ATOM 1489 C CA . GLY A 1 192 ? 0.254 3.261 9.113 1.00 75.88 192 GLY A CA 1
ATOM 1490 C C . GLY A 1 192 ? 0.748 1.823 9.225 1.00 75.88 192 GLY A C 1
ATOM 1491 O O . GLY A 1 192 ? -0.018 0.938 9.615 1.00 75.88 192 GLY A O 1
ATOM 1492 N N . PRO A 1 193 ? 2.021 1.579 8.869 1.00 77.38 193 PRO A N 1
ATOM 1493 C CA . PRO A 1 193 ? 2.637 0.273 9.035 1.00 77.38 193 PRO A CA 1
ATOM 1494 C C . PRO A 1 193 ? 2.596 -0.178 10.492 1.00 77.38 193 PRO A C 1
ATOM 1496 O O . PRO A 1 193 ? 2.818 0.618 11.400 1.00 77.38 193 PRO A O 1
ATOM 1499 N N . VAL A 1 194 ? 2.379 -1.467 10.702 1.00 78.31 194 VAL A N 1
ATOM 1500 C CA . VAL A 1 194 ? 2.383 -2.113 12.017 1.00 78.31 194 VAL A CA 1
ATOM 1501 C C . VAL A 1 194 ? 3.588 -3.035 12.093 1.00 78.31 194 VAL A C 1
ATOM 1503 O O . VAL A 1 194 ? 3.891 -3.717 11.116 1.00 78.31 194 VAL A O 1
ATOM 1506 N N . VAL A 1 195 ? 4.281 -3.083 13.230 1.00 78.31 195 VAL A N 1
ATOM 1507 C CA . VAL A 1 195 ? 5.292 -4.130 13.455 1.00 78.31 195 VAL A CA 1
ATOM 1508 C C . VAL A 1 195 ? 4.555 -5.457 13.644 1.00 78.31 195 VAL A C 1
ATOM 1510 O O . VAL A 1 195 ? 3.825 -5.627 14.616 1.00 78.31 195 VAL A O 1
ATOM 1513 N N . ASP A 1 196 ? 4.712 -6.373 12.694 1.00 75.12 196 ASP A N 1
ATOM 1514 C CA . ASP A 1 196 ? 4.095 -7.700 12.704 1.00 75.12 196 ASP A CA 1
ATOM 1515 C C . ASP A 1 196 ? 5.173 -8.769 12.519 1.00 75.12 196 ASP A C 1
ATOM 1517 O O . ASP A 1 196 ? 6.267 -8.472 12.073 1.00 75.12 196 ASP A O 1
ATOM 1521 N N . SER A 1 197 ? 4.909 -10.032 12.830 1.00 71.00 197 SER A N 1
ATOM 1522 C CA . SER A 1 197 ? 5.921 -11.087 12.673 1.00 71.00 197 SER A CA 1
ATOM 1523 C C . SER A 1 197 ? 6.144 -11.545 11.220 1.00 71.00 197 SER A C 1
ATOM 1525 O O . SER A 1 197 ? 6.920 -12.473 10.991 1.00 71.00 197 SER A O 1
ATOM 1527 N N . LEU A 1 198 ? 5.479 -10.937 10.228 1.00 72.81 198 LEU A N 1
ATOM 1528 C CA . LEU A 1 198 ? 5.380 -11.468 8.866 1.00 72.81 198 LEU A CA 1
ATOM 1529 C C . LEU A 1 198 ? 6.039 -10.555 7.822 1.00 72.81 198 LEU A C 1
ATOM 1531 O O . LEU A 1 198 ? 7.023 -10.937 7.174 1.00 72.81 198 LEU A O 1
ATOM 1535 N N . PHE A 1 199 ? 5.462 -9.374 7.618 1.00 72.94 199 PHE A N 1
ATOM 1536 C CA . PHE A 1 199 ? 5.878 -8.392 6.628 1.00 72.94 199 PHE A CA 1
ATOM 1537 C C . PHE A 1 199 ? 6.901 -7.408 7.209 1.00 72.94 199 PHE A C 1
ATOM 1539 O O . PHE A 1 199 ? 7.910 -7.127 6.563 1.00 72.94 199 PHE A O 1
ATOM 1546 N N . THR A 1 200 ? 6.687 -6.946 8.440 1.00 77.31 200 THR A N 1
ATOM 1547 C CA . THR A 1 200 ? 7.520 -5.958 9.148 1.00 77.31 200 THR A CA 1
ATOM 1548 C C . THR A 1 200 ? 7.936 -6.504 10.521 1.00 77.31 200 THR A C 1
ATOM 1550 O O . THR A 1 200 ? 7.459 -5.993 11.535 1.00 77.31 200 THR A O 1
ATOM 1553 N N . PRO A 1 201 ? 8.850 -7.508 10.564 1.00 76.31 201 PRO A N 1
ATOM 1554 C CA . PRO A 1 201 ? 9.255 -8.233 11.784 1.00 76.31 201 PRO A CA 1
ATOM 1555 C C . PRO A 1 201 ? 9.832 -7.342 12.880 1.00 76.31 201 PRO A C 1
ATOM 1557 O O . PRO A 1 201 ? 9.767 -7.680 14.058 1.00 76.31 201 PRO A O 1
ATOM 1560 N N . LEU A 1 202 ? 10.423 -6.217 12.487 1.00 76.81 202 LEU A N 1
ATOM 1561 C CA . LEU A 1 202 ? 11.107 -5.277 13.358 1.00 76.81 202 LEU A CA 1
ATOM 1562 C C . LEU A 1 202 ? 10.798 -3.850 12.909 1.00 76.81 202 LEU A C 1
ATOM 1564 O O . LEU A 1 202 ? 10.402 -3.604 11.764 1.00 76.81 202 LEU A O 1
ATOM 1568 N N . GLN A 1 203 ? 11.038 -2.888 13.796 1.00 79.81 203 GLN A N 1
ATOM 1569 C CA . GLN A 1 203 ? 11.092 -1.491 13.379 1.00 79.81 203 GLN A CA 1
ATOM 1570 C C . GLN A 1 203 ? 12.258 -1.319 12.399 1.00 79.81 203 GLN A C 1
ATOM 1572 O O . GLN A 1 203 ? 13.342 -1.809 12.705 1.00 79.81 203 GLN A O 1
ATOM 1577 N N . PRO A 1 204 ? 12.109 -0.599 11.271 1.00 75.56 204 PRO A N 1
ATOM 1578 C CA . PRO A 1 204 ? 13.173 -0.463 10.273 1.00 75.56 204 PRO A CA 1
ATOM 1579 C C . PRO A 1 204 ? 14.483 0.134 10.789 1.00 75.56 204 PRO A C 1
ATOM 1581 O O . PRO A 1 204 ? 15.525 -0.110 10.193 1.00 75.56 204 PRO A O 1
ATOM 1584 N N . SER A 1 205 ? 14.460 0.876 11.900 1.00 76.06 205 SER A N 1
ATOM 1585 C CA . SER A 1 205 ? 15.678 1.345 12.570 1.00 76.06 205 SER A CA 1
ATOM 1586 C C . SER A 1 205 ? 16.571 0.195 13.040 1.00 76.06 205 SER A C 1
ATOM 1588 O O . SER A 1 205 ? 17.787 0.318 12.992 1.00 76.06 205 SER A O 1
ATOM 1590 N N . GLN A 1 206 ? 15.987 -0.930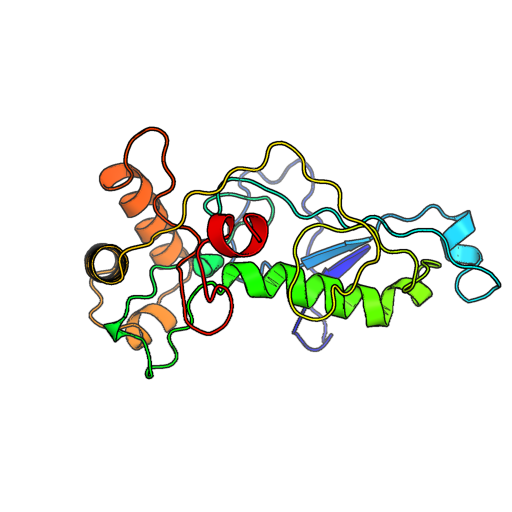 13.456 1.00 80.69 206 GLN A N 1
ATOM 1591 C CA . GLN A 1 206 ? 16.714 -2.072 14.006 1.00 80.69 206 GLN A CA 1
ATOM 1592 C C . GLN A 1 206 ? 17.576 -2.796 12.951 1.00 80.69 206 GLN A C 1
ATOM 1594 O O . GLN A 1 206 ? 18.778 -2.917 13.180 1.00 80.69 206 GLN A O 1
ATOM 1599 N N . PRO A 1 207 ? 17.053 -3.233 11.785 1.00 75.50 207 PRO A N 1
ATOM 1600 C CA . PRO A 1 207 ? 17.879 -3.854 10.751 1.00 75.50 207 PRO A CA 1
ATOM 1601 C C . PRO A 1 207 ? 18.834 -2.870 10.061 1.00 75.50 207 PRO A C 1
ATOM 1603 O O . PRO A 1 207 ? 19.831 -3.313 9.512 1.00 75.50 207 PRO A O 1
ATOM 1606 N N . LEU A 1 208 ? 18.561 -1.557 10.076 1.00 74.69 208 LEU A N 1
ATOM 1607 C CA . LEU A 1 208 ? 19.470 -0.542 9.516 1.00 74.69 208 LEU A CA 1
ATOM 1608 C C . LEU A 1 208 ? 20.612 -0.146 10.465 1.00 74.69 208 LEU A C 1
ATOM 1610 O O . LEU A 1 208 ? 21.538 0.539 10.043 1.00 74.69 208 LEU A O 1
ATOM 1614 N N . SER A 1 209 ? 20.522 -0.523 11.742 1.00 73.12 209 SER A N 1
ATOM 1615 C CA . SER A 1 209 ? 21.563 -0.262 12.745 1.00 73.12 209 SER A CA 1
ATOM 1616 C C . SER A 1 209 ? 22.625 -1.362 12.861 1.00 73.12 209 SER A C 1
ATOM 1618 O O . SER A 1 209 ? 23.521 -1.234 13.694 1.00 73.12 209 SER A O 1
ATOM 1620 N N . GLN A 1 210 ? 22.504 -2.435 12.075 1.00 61.53 210 GLN A N 1
ATOM 1621 C CA . GLN A 1 210 ? 23.461 -3.547 12.004 1.00 61.53 210 GLN A CA 1
ATOM 1622 C C . GLN A 1 210 ? 24.392 -3.368 10.807 1.00 61.53 210 GLN A C 1
ATOM 1624 O O . GLN A 1 210 ? 25.573 -3.756 10.941 1.00 61.53 210 GLN A O 1
#

Solvent-accessible surface area (backbone atoms only — not comparable to full-atom values): 13127 Å² total; per-residue (Å²): 89,78,46,73,61,96,62,83,93,67,95,75,87,75,80,77,87,56,101,79,59,95,61,85,79,72,41,83,91,38,57,62,51,74,56,88,74,58,68,74,45,42,78,35,34,83,63,69,88,46,41,76,34,81,52,87,75,89,82,51,66,72,76,57,59,97,60,40,48,65,77,43,50,52,66,53,22,64,89,29,55,89,73,78,44,61,77,56,54,46,64,51,51,61,49,54,51,42,54,46,41,57,74,48,34,42,77,52,14,25,25,60,87,39,23,35,32,66,88,81,66,105,65,52,79,42,76,43,72,70,83,79,83,85,79,87,70,61,48,78,45,63,64,61,37,28,52,51,20,56,52,52,28,60,62,62,76,45,90,47,71,74,56,56,73,71,50,59,66,70,55,57,45,50,29,49,56,50,47,48,73,75,70,36,56,86,98,59,62,73,42,60,51,48,66,36,90,79,89,32,70,55,61,73,68,60,76,72,72,111

Nearest PDB structures (foldseek):
  1c7j-assembly1_A  TM=8.276E-01  e=1.527E-05  Bacillus subtilis
  1ukc-assembly1_A  TM=8.073E-01  e=6.390E-05  Aspergillus niger
  7qtq-assembly1_B  TM=7.093E-01  e=3.028E-05  Bos taurus
  1amn-assembly1_A-2  TM=7.573E-01  e=9.283E-05  Tetronarce californica
  8s9j-assembly4_D  TM=7.874E-01  e=8.724E-04  Staphylococcus aureus USA300-CA-263

Radius of gyration: 19.16 Å; Cα contacts (8 Å, |Δi|>4): 260; chains: 1; bounding box: 46×33×53 Å

Secondary structure (DSSP, 8-state):
-EEESSS---S--PPP--TT-SS----S---EEE----HHHHHTTTSSSPEEEE-----STTT--TT--GGGG----GGGTTTT--TTHHHHHHHHHHHHHHHHGGGGTEEEEEEEES--SSS-SSSEE---S-----B--HHHHHHHHHHHHHHHT--SHHHHHTS-HHHHHHHHHHHHHHHPPTTS-SS--B--SSS--S-THHHHT-

pLDDT: mean 75.34, std 17.1, range [31.06, 95.69]

Mean predicted aligned error: 9.61 Å

InterPro domains:
  IPR002018 Carboxylesterase, type B [PF00135] (70-209)
  IPR029058 Alpha/Beta hydrolase fold [G3DSA:3.40.50.1820] (8-210)
  IPR029058 Alpha/Beta hydrolase fold [SSF53474] (23-207)
  IPR050309 Type-B Carboxylesterase/Lipase [PTHR11559] (23-206)

Sequence (210 aa):
MRQALGLSISNVTYPTPGANASTPQESEGCLFLDVFVHWHILNRAGKGRGAPVLVWIHGVGYVIGHNNNPAGFLAVGNSTHGNGGVFNLGFYKPRLVLEWVQKNIHHFGGDKNRITAYSGKDSAPFQQAVIQSPGWRPVTSIVTQEDIYQKFLSFTNTTSLAKLRVLPSKELIRANAQQIAYDSTYGSFMYGPVVDSLFTPLQPSQPLSQ

Foldseek 3Di:
DKDQFDDDPDDDDDDDPDPPPPDPPADQSQLMDDDDADPVLLVCQVPDAFDAAEDDDDDDQQCDDDSHANVQFQQQAPVCVVVPGDANSVVVSVVSVLVCCLVPVSNRRHDQARYEYDDDDPDRSHDHYDDDPDDDDAPADSVLSNVLNVQLCVQLVHDDPVVVVPDDRVSSVRSSVVCCVPPPDPPHGSTDHYCDVPRRVDDPVVVVVD

Organism: Cochliobolus sativus (NCBI:txid45130)